Protein AF-A0A3C1HXE4-F1 (afdb_monomer_lite)

pLDDT: mean 75.14, std 14.74, range [27.58, 95.88]

Foldseek 3Di:
DQLVLLLVCLVCVVVVVCCVVVDLDSAPVVVVVVCVVVVNCLCPQQADPVGDGPDPLLVLLVLLSVLLSSLLSLLSLVCCVVDVCSSVSSVVSVVCQQFFLVQLVPADDPVLLVVLLVQLLVLLVPFDDQDVLLLLQLVLSVVPNPVPDALVSSCVSVVHDSVVSCVVAVGPLRVLLVSVLVVLLSLLVSLLSSLPPQQALLSSLLSLLSNLLSNCLVVVSNLSVVLVVVVPCNPPPPSVVSVVCSCPPPSNCSSVCSSVVRCVRPDDPPPDDPVVVVSVSSSSNSLSNVSSSNCSVNCVVVVPDPVVSSVSSSSSSSCNSTHSQVSDPVSCSPVPDPDPDD

Sequence (342 aa):
VLPFIIETLCRHTEYINYLRSTSPDFSLDTFVLEGKKRGVRMFDSVFAPDGSVQNKCFYYTAVFVCVELLEFVYIWNFYREESNDVAYYSKRSAEFIHSGLGRAGFLLSDGRMQSLEQGCLACVMNARGVDSKLAAVSAVVAKKGYAELTMDSIAAELGMAKSSFYSIYKNKEDMILSLLESEFSEFGRILALALRDAATFDECIFSIVCTTTIYFFKRSEILEACKWIEFQRVDGNDGDNRLREIFNSPEHVSFKQILFAKKDSFEFPEHLSESHKELARDLILSTAFGEPLMFLAHGIRHGFPMEFYSEIVRAIYKMLMSGVVSYTKDGNIFSYGKKEEF

Secondary structure (DSSP, 8-state):
-HHHHHHHHHH-THHHHHHHHH-SS--HHHHHHHHHHTT--GGGGTB-TTS-BS-HHHHHHHHHHHHHHHHHHHHHHHHTTT---HHHHHHHHHHHHHHTTS-GGGPPPHHHHHHHHHHHHHHHHTPPPPPHHHHHHHHHHHHH-STT--HHHHHHHTT--HHHHHTT-SSHHHHHHHHHHHHHHHHHHHHHHHTSS--SHHHHHHHHHHHHHHHHHHTGGGHHHHHHHHTTTTS-STHHHHHHHHHTSTTTHHHHHHHHHTGGG-PPPTTS-HHHHHHHHHHHHHHHHHHHHHHHHHHHHTT--THHHHHHHHHHHHHHHHHHHHHSTT--TT---S----

Radius of gyration: 20.19 Å; chains: 1; bounding box: 47×43×66 Å

Structure (mmCIF, N/CA/C/O backbone):
data_AF-A0A3C1HXE4-F1
#
_entry.id   AF-A0A3C1HXE4-F1
#
loop_
_atom_site.group_PDB
_atom_site.id
_atom_site.type_symbol
_atom_site.label_atom_id
_atom_site.label_alt_id
_atom_site.label_comp_id
_atom_site.label_asym_id
_atom_site.label_entity_id
_atom_site.label_seq_id
_atom_site.pdbx_PDB_ins_code
_atom_site.Cartn_x
_atom_site.Cartn_y
_atom_site.Cartn_z
_atom_site.occupancy
_atom_site.B_iso_or_equiv
_atom_site.auth_seq_id
_atom_site.auth_comp_id
_atom_site.auth_asym_id
_atom_site.auth_atom_id
_atom_site.pdbx_PDB_model_num
ATOM 1 N N . VAL A 1 1 ? -3.264 7.243 -24.950 1.00 74.25 1 VAL A N 1
ATOM 2 C CA . VAL A 1 1 ? -4.481 6.970 -24.149 1.00 74.25 1 VAL A CA 1
ATOM 3 C C . VAL A 1 1 ? -4.226 7.228 -22.667 1.00 74.25 1 VAL A C 1
ATOM 5 O O . VAL A 1 1 ? -4.825 8.161 -22.159 1.00 74.25 1 VAL A O 1
ATOM 8 N N . LEU A 1 2 ? -3.294 6.524 -22.005 1.00 77.75 2 LEU A N 1
ATOM 9 C CA . LEU A 1 2 ? -2.991 6.726 -20.572 1.00 77.75 2 LEU A CA 1
ATOM 10 C C . LEU A 1 2 ? -2.730 8.189 -20.145 1.00 77.75 2 LEU A C 1
ATOM 12 O O . LEU A 1 2 ? -3.408 8.627 -19.221 1.00 77.75 2 LEU A O 1
ATOM 16 N N . PRO A 1 3 ? -1.870 8.987 -20.823 1.00 81.31 3 PRO A N 1
ATOM 17 C CA . PRO A 1 3 ? -1.661 10.386 -20.429 1.00 81.31 3 PRO A CA 1
ATOM 18 C C . PRO A 1 3 ? -2.949 11.217 -20.436 1.00 81.31 3 PRO A C 1
ATOM 20 O O . PRO A 1 3 ? -3.171 12.021 -19.547 1.00 81.31 3 PRO A O 1
ATOM 23 N N . PHE A 1 4 ? -3.829 10.986 -21.413 1.00 83.00 4 PHE A N 1
ATOM 24 C CA . PHE A 1 4 ? -5.104 11.696 -21.514 1.00 83.00 4 PHE A CA 1
ATOM 25 C C . PHE A 1 4 ? -6.074 11.305 -20.389 1.00 83.00 4 PHE A C 1
ATOM 27 O O . PHE A 1 4 ? -6.775 12.162 -19.857 1.00 83.00 4 PHE A O 1
ATOM 34 N N . ILE A 1 5 ? -6.104 10.021 -20.010 1.00 82.38 5 ILE A N 1
ATOM 35 C CA . ILE A 1 5 ? -6.913 9.539 -18.880 1.00 82.38 5 ILE A CA 1
ATOM 36 C C . ILE A 1 5 ? -6.437 10.196 -17.583 1.00 82.38 5 ILE A C 1
ATOM 38 O O . ILE A 1 5 ? -7.256 10.759 -16.863 1.00 82.38 5 ILE A O 1
ATOM 42 N N . ILE A 1 6 ? -5.128 10.166 -17.318 1.00 83.25 6 ILE A N 1
ATOM 43 C CA . ILE A 1 6 ? -4.537 10.764 -16.112 1.00 83.25 6 ILE A CA 1
ATOM 44 C C . ILE A 1 6 ? -4.823 12.263 -16.079 1.00 83.25 6 ILE A C 1
ATOM 46 O O . ILE A 1 6 ? -5.342 12.757 -15.086 1.00 83.25 6 ILE A O 1
ATOM 50 N N . GLU A 1 7 ? -4.597 12.969 -17.190 1.00 87.06 7 GLU A N 1
ATOM 51 C CA . GLU A 1 7 ? -4.864 14.404 -17.272 1.00 87.06 7 GLU A CA 1
ATOM 52 C C . GLU A 1 7 ? -6.335 14.720 -16.981 1.00 87.06 7 GLU A C 1
ATOM 54 O O . GLU A 1 7 ? -6.635 15.644 -16.225 1.00 87.06 7 GLU A O 1
ATOM 59 N N . THR A 1 8 ? -7.257 13.929 -17.533 1.00 84.06 8 THR A N 1
ATOM 60 C CA . THR A 1 8 ? -8.695 14.083 -17.286 1.00 84.06 8 THR A CA 1
ATOM 61 C C . THR A 1 8 ? -9.023 13.885 -15.807 1.00 84.06 8 THR A C 1
ATOM 63 O O . THR A 1 8 ? -9.724 14.713 -15.233 1.00 84.06 8 THR A O 1
ATOM 66 N N . LEU A 1 9 ? -8.498 12.834 -15.169 1.00 82.75 9 LEU A N 1
ATOM 67 C CA . LEU A 1 9 ? -8.738 12.566 -13.748 1.00 82.75 9 LEU A CA 1
ATOM 68 C C . LEU A 1 9 ? -8.126 13.648 -12.842 1.00 82.75 9 LEU A C 1
ATOM 70 O O . LEU A 1 9 ? -8.766 14.081 -11.888 1.00 82.75 9 LEU A O 1
ATOM 74 N N . CYS A 1 10 ? -6.926 14.136 -13.169 1.00 82.75 10 CYS A N 1
ATOM 75 C CA . CYS A 1 10 ? -6.259 15.229 -12.460 1.00 82.75 10 CYS A CA 1
ATOM 76 C C . CYS A 1 10 ? -7.007 16.567 -12.585 1.00 82.75 10 CYS A C 1
ATOM 78 O O . CYS A 1 10 ? -6.955 17.389 -11.670 1.00 82.75 10 CYS A O 1
ATOM 80 N N . ARG A 1 11 ? -7.697 16.802 -13.709 1.00 84.25 11 ARG A N 1
ATOM 81 C CA . ARG A 1 11 ? -8.538 17.993 -13.927 1.00 84.25 11 ARG A CA 1
ATOM 82 C C . ARG A 1 11 ? -9.934 17.867 -13.310 1.00 84.25 11 ARG A C 1
ATOM 84 O O . ARG A 1 11 ? -10.513 18.892 -12.969 1.00 84.25 11 ARG A O 1
ATOM 91 N N . HIS A 1 12 ? -10.445 16.644 -13.168 1.00 82.19 12 HIS A N 1
ATOM 92 C CA . HIS A 1 12 ? -11.803 16.343 -12.708 1.00 82.19 12 HIS A CA 1
ATOM 93 C C . HIS A 1 12 ? -11.802 15.449 -11.465 1.00 82.19 12 HIS A C 1
ATOM 95 O O . HIS A 1 12 ? -12.258 14.299 -11.468 1.00 82.19 12 HIS A O 1
ATOM 101 N N . THR A 1 13 ? -11.260 15.980 -10.376 1.00 74.38 13 THR A N 1
ATOM 102 C CA . THR A 1 13 ? -11.042 15.229 -9.134 1.00 74.38 13 THR A CA 1
ATOM 103 C C . THR A 1 13 ? -12.353 14.917 -8.411 1.00 74.38 13 THR A C 1
ATOM 105 O O . THR A 1 13 ? -12.412 13.995 -7.593 1.00 74.38 13 THR A O 1
ATOM 108 N N . GLU A 1 14 ? -13.444 15.588 -8.791 1.00 73.00 14 GLU A N 1
ATOM 109 C CA . GLU A 1 14 ? -14.812 15.259 -8.406 1.00 73.00 14 GLU A CA 1
ATOM 110 C C . GLU A 1 14 ? -15.200 13.816 -8.741 1.00 73.00 14 GLU A C 1
ATOM 112 O O . GLU A 1 14 ? -15.966 13.225 -7.987 1.00 73.00 14 GLU A O 1
ATOM 117 N N . TYR A 1 15 ? -14.653 13.204 -9.798 1.00 71.94 15 TYR A N 1
ATOM 118 C CA . TYR A 1 15 ? -14.955 11.805 -10.114 1.00 71.94 15 TYR A CA 1
ATOM 119 C C . TYR A 1 15 ? -14.391 10.849 -9.066 1.00 71.94 15 TYR A C 1
ATOM 121 O O . TYR A 1 15 ? -15.072 9.910 -8.653 1.00 71.94 15 TYR A O 1
ATOM 129 N N . ILE A 1 16 ? -13.176 11.113 -8.585 1.00 68.94 16 ILE A N 1
ATOM 130 C CA . ILE A 1 16 ? -12.567 10.317 -7.517 1.00 68.94 16 ILE A CA 1
ATOM 131 C C . ILE A 1 16 ? -13.279 10.582 -6.193 1.00 68.94 16 ILE A C 1
ATOM 133 O O . ILE A 1 16 ? -13.591 9.643 -5.467 1.00 68.94 16 ILE A O 1
ATOM 137 N N . ASN A 1 17 ? -13.626 11.835 -5.900 1.00 68.75 17 ASN A N 1
ATOM 138 C CA . ASN A 1 17 ? -14.384 12.179 -4.694 1.00 68.75 17 ASN A CA 1
ATOM 139 C C . ASN A 1 17 ? -15.803 11.592 -4.701 1.00 68.75 17 ASN A C 1
ATOM 141 O O . ASN A 1 17 ? -16.316 11.171 -3.664 1.00 68.75 17 ASN A O 1
ATOM 145 N N . TYR A 1 18 ? -16.433 11.492 -5.870 1.00 67.12 18 TYR A N 1
ATOM 146 C CA . TYR A 1 18 ? -17.707 10.806 -6.036 1.00 67.12 18 TYR A CA 1
ATOM 147 C C . TYR A 1 18 ? -17.562 9.305 -5.765 1.00 67.12 18 TYR A C 1
ATOM 149 O O . TYR A 1 18 ? -18.333 8.750 -4.986 1.00 67.12 18 TYR A O 1
ATOM 157 N N . LEU A 1 19 ? -16.542 8.651 -6.329 1.00 62.00 19 LEU A N 1
ATOM 158 C CA . LEU A 1 19 ? -16.268 7.233 -6.063 1.00 62.00 19 LEU A CA 1
ATOM 159 C C . LEU A 1 19 ? -15.970 6.973 -4.574 1.00 62.00 19 LEU A C 1
ATOM 161 O O . LEU A 1 19 ? -16.469 5.993 -4.024 1.00 62.00 19 LEU A O 1
ATOM 165 N N . ARG A 1 20 ? -15.246 7.883 -3.904 1.00 59.41 20 ARG A N 1
ATOM 166 C CA . ARG A 1 20 ? -14.987 7.854 -2.450 1.00 59.41 20 ARG A CA 1
ATOM 167 C C . ARG A 1 20 ? -16.255 8.023 -1.608 1.00 59.41 20 ARG A C 1
ATOM 169 O O . ARG A 1 20 ? -16.400 7.363 -0.587 1.00 59.41 20 ARG A O 1
ATOM 176 N N . SER A 1 21 ? -17.153 8.927 -1.999 1.00 59.44 21 SER A N 1
ATOM 177 C CA . SER A 1 21 ? -18.347 9.262 -1.202 1.00 59.44 21 SER A CA 1
ATOM 178 C C . SER A 1 21 ? -19.514 8.301 -1.413 1.00 59.44 21 SER A C 1
ATOM 180 O O . SER A 1 21 ? -20.355 8.162 -0.529 1.00 59.44 21 SER A O 1
ATOM 182 N N . THR A 1 22 ? -19.580 7.639 -2.569 1.00 50.25 22 THR A N 1
ATOM 183 C CA . THR A 1 22 ? -20.710 6.769 -2.926 1.00 50.25 22 THR A CA 1
ATOM 184 C C . THR A 1 22 ? -20.491 5.296 -2.638 1.00 50.25 22 THR A C 1
ATOM 186 O O . THR A 1 22 ? -21.474 4.554 -2.609 1.00 50.25 22 THR A O 1
ATOM 189 N N . SER A 1 23 ? -19.252 4.865 -2.383 1.00 52.28 23 SER A N 1
ATOM 190 C CA . SER A 1 23 ? -18.981 3.489 -1.985 1.00 52.28 23 SER A CA 1
ATOM 191 C C . SER A 1 23 ? -18.304 3.430 -0.614 1.00 52.28 23 SER A C 1
ATOM 193 O O . SER A 1 23 ? -17.164 3.880 -0.495 1.00 52.28 23 SER A O 1
ATOM 195 N N . PRO A 1 24 ? -18.929 2.808 0.409 1.00 49.38 24 PRO A N 1
ATOM 196 C CA . PRO A 1 24 ? -18.224 2.446 1.643 1.00 49.38 24 PRO A CA 1
ATOM 197 C C . PRO A 1 24 ? -17.075 1.457 1.380 1.00 49.38 24 PRO A C 1
ATOM 199 O O . PRO A 1 24 ? -16.250 1.228 2.255 1.00 49.38 24 PRO A O 1
ATOM 202 N N . ASP A 1 25 ? -17.025 0.895 0.170 1.00 55.41 25 ASP A N 1
ATOM 203 C CA . ASP A 1 25 ? -16.066 -0.092 -0.283 1.00 55.41 25 ASP A CA 1
ATOM 204 C C . ASP A 1 25 ? -15.590 0.287 -1.696 1.00 55.41 25 ASP A C 1
ATOM 206 O O . ASP A 1 25 ? -16.174 -0.112 -2.717 1.00 55.41 25 ASP A O 1
ATOM 210 N N . PHE A 1 26 ? -14.575 1.151 -1.778 1.00 59.72 26 PHE A N 1
ATOM 211 C CA . PHE A 1 26 ? -13.857 1.357 -3.032 1.00 59.72 26 PHE A CA 1
ATOM 212 C C . PHE A 1 26 ? -13.036 0.093 -3.311 1.00 59.72 26 PHE A C 1
ATOM 214 O O . PHE A 1 26 ? -11.896 -0.060 -2.878 1.00 59.72 26 PHE A O 1
ATOM 221 N N . SER A 1 27 ? -13.669 -0.852 -3.999 1.00 63.22 27 SER A N 1
ATOM 222 C CA . SER A 1 27 ? -13.048 -2.076 -4.480 1.00 63.22 27 SER A CA 1
ATOM 223 C C . SER A 1 27 ? -12.984 -2.063 -6.000 1.00 63.22 27 SER A C 1
ATOM 225 O O . SER A 1 27 ? -13.835 -1.477 -6.682 1.00 63.22 27 SER A O 1
ATOM 227 N N . LEU A 1 28 ? -11.990 -2.765 -6.542 1.00 65.25 28 LEU A N 1
ATOM 228 C CA . LEU A 1 28 ? -11.895 -3.009 -7.976 1.00 65.25 28 LEU A CA 1
ATOM 229 C C . LEU A 1 28 ? -13.191 -3.629 -8.531 1.00 65.25 28 LEU A C 1
ATOM 231 O O . LEU A 1 28 ? -13.572 -3.311 -9.649 1.00 65.25 28 LEU A O 1
ATOM 235 N N . ASP A 1 29 ? -13.916 -4.430 -7.742 1.00 65.94 29 ASP A N 1
ATOM 236 C CA . ASP A 1 29 ? -15.204 -5.012 -8.141 1.00 65.94 29 ASP A CA 1
ATOM 237 C C . ASP A 1 29 ? -16.261 -3.947 -8.410 1.00 65.94 29 ASP A C 1
ATOM 239 O O . ASP A 1 29 ? -16.914 -3.967 -9.452 1.00 65.94 29 ASP A O 1
ATOM 243 N N . THR A 1 30 ? -16.415 -2.989 -7.493 1.00 67.44 30 THR A N 1
ATOM 244 C CA . THR A 1 30 ? -17.363 -1.883 -7.657 1.00 67.44 30 THR A CA 1
ATOM 245 C C . THR A 1 30 ? -16.999 -1.038 -8.876 1.00 67.44 30 THR A C 1
ATOM 247 O O . THR A 1 30 ? -17.880 -0.691 -9.665 1.00 67.44 30 THR A O 1
ATOM 250 N N . PHE A 1 31 ? -15.706 -0.776 -9.088 1.00 68.94 31 PHE A N 1
ATOM 251 C CA . PHE A 1 31 ? -15.218 -0.061 -10.268 1.00 68.94 31 PHE A CA 1
ATOM 252 C C . PHE A 1 31 ? -15.507 -0.821 -11.573 1.00 68.94 31 PHE A C 1
ATOM 254 O O . PHE A 1 31 ? -16.034 -0.247 -12.527 1.00 68.94 31 PHE A O 1
ATOM 261 N N . VAL A 1 32 ? -15.231 -2.126 -11.605 1.00 67.50 32 VAL A N 1
ATOM 262 C CA . VAL A 1 32 ? -15.488 -3.003 -12.756 1.00 67.50 32 VAL A CA 1
ATOM 263 C C . VAL A 1 32 ? -16.981 -3.081 -13.061 1.00 67.50 32 VAL A C 1
ATOM 265 O O . VAL A 1 32 ? -17.378 -2.919 -14.215 1.00 67.50 32 VAL A O 1
ATOM 268 N N . LEU A 1 33 ? -17.824 -3.298 -12.048 1.00 69.50 33 LEU A N 1
ATOM 269 C CA . LEU A 1 33 ? -19.278 -3.364 -12.199 1.00 69.50 33 LEU A CA 1
ATOM 270 C C . LEU A 1 33 ? -19.850 -2.044 -12.721 1.00 69.50 33 LEU A C 1
ATOM 272 O O . LEU A 1 33 ? -20.689 -2.055 -13.623 1.00 69.50 33 LEU A O 1
ATOM 276 N N . GLU A 1 34 ? -19.387 -0.911 -12.194 1.00 67.62 34 GLU A N 1
ATOM 277 C CA . GLU A 1 34 ? -19.803 0.409 -12.666 1.00 67.62 34 GLU A CA 1
ATOM 278 C C . GLU A 1 34 ? -19.331 0.669 -14.105 1.00 67.62 34 GLU A C 1
ATOM 280 O O . GLU A 1 34 ? -20.101 1.160 -14.932 1.00 67.62 34 GLU A O 1
ATOM 285 N N . GLY A 1 35 ? -18.114 0.241 -14.451 1.00 67.69 35 GLY A N 1
ATOM 286 C CA . GLY A 1 35 ? -17.618 0.232 -15.825 1.00 67.69 35 GLY A CA 1
ATOM 287 C C . GLY A 1 35 ? -18.512 -0.587 -16.761 1.00 67.69 35 GLY A C 1
ATOM 288 O O . GLY A 1 35 ? -18.918 -0.086 -17.811 1.00 67.69 35 GLY A O 1
ATOM 289 N N . LYS A 1 36 ? -18.895 -1.811 -16.371 1.00 67.88 36 LYS A N 1
ATOM 290 C CA . LYS A 1 36 ? -19.787 -2.676 -17.166 1.00 67.88 36 LYS A CA 1
ATOM 291 C C . LYS A 1 36 ? -21.161 -2.043 -17.386 1.00 67.88 36 LYS A C 1
ATOM 293 O O . LYS A 1 36 ? -21.648 -2.050 -18.516 1.00 67.88 36 LYS A O 1
ATOM 298 N N . LYS A 1 37 ? -21.764 -1.434 -16.355 1.00 69.38 37 LYS A N 1
ATOM 299 C CA . LYS A 1 37 ? -23.033 -0.682 -16.488 1.00 69.38 37 LYS A CA 1
ATOM 300 C C . LYS A 1 37 ? -22.932 0.456 -17.506 1.00 69.38 37 LYS A C 1
ATOM 302 O O . LYS A 1 37 ? -23.915 0.773 -18.168 1.00 69.38 37 LYS A O 1
ATOM 307 N N . ARG A 1 38 ? -21.743 1.046 -17.644 1.00 72.12 38 ARG A N 1
ATOM 308 C CA . ARG A 1 38 ? -21.429 2.124 -18.593 1.00 72.12 38 ARG A CA 1
ATOM 309 C C . ARG A 1 38 ? -20.905 1.619 -19.944 1.00 72.12 38 ARG A C 1
ATOM 311 O O . ARG A 1 38 ? -20.473 2.423 -20.762 1.00 72.12 38 ARG A O 1
ATOM 318 N N . GLY A 1 39 ? -20.948 0.308 -20.196 1.00 72.44 39 GLY A N 1
ATOM 319 C CA . GLY A 1 39 ? -20.566 -0.300 -21.473 1.00 72.44 39 GLY A CA 1
ATOM 320 C C . GLY A 1 39 ? -19.077 -0.634 -21.630 1.00 72.44 39 GLY A C 1
ATOM 321 O O . GLY A 1 39 ? -18.662 -1.026 -22.719 1.00 72.44 39 GLY A O 1
ATOM 322 N N . VAL A 1 40 ? -18.264 -0.525 -20.573 1.00 68.38 40 VAL A N 1
ATOM 323 C CA . VAL A 1 40 ? -16.839 -0.895 -20.607 1.00 68.38 40 VAL A CA 1
ATOM 324 C C . VAL A 1 40 ? -16.695 -2.420 -20.586 1.00 68.38 40 VAL A C 1
ATOM 326 O O . VAL A 1 40 ? -16.897 -3.058 -19.556 1.00 68.38 40 VAL A O 1
ATOM 329 N N . ARG A 1 41 ? -16.308 -3.010 -21.725 1.00 69.75 41 ARG A N 1
ATOM 330 C CA . ARG A 1 41 ? -16.134 -4.472 -21.890 1.00 69.75 41 ARG A CA 1
ATOM 331 C C . ARG A 1 41 ? -14.720 -4.993 -21.616 1.00 69.75 41 ARG A C 1
ATOM 333 O O . ARG A 1 41 ? -14.495 -6.196 -21.628 1.00 69.75 41 ARG A O 1
ATOM 340 N N . MET A 1 42 ? -13.764 -4.104 -21.338 1.00 67.19 42 MET A N 1
ATOM 341 C CA . MET A 1 42 ? -12.354 -4.453 -21.087 1.00 67.19 42 MET A CA 1
ATOM 342 C C . MET A 1 42 ? -12.171 -5.499 -19.969 1.00 67.19 42 MET A C 1
ATOM 344 O O . MET A 1 42 ? -11.201 -6.248 -19.978 1.00 67.19 42 MET A O 1
ATOM 348 N N . PHE A 1 43 ? -13.103 -5.568 -19.015 1.00 65.06 43 PHE A N 1
ATOM 349 C CA . PHE A 1 43 ? -13.011 -6.456 -17.854 1.00 65.06 43 PHE A CA 1
ATOM 350 C C . PHE A 1 43 ? -13.588 -7.861 -18.079 1.00 65.06 43 PHE A C 1
ATOM 352 O O . PHE A 1 43 ? -13.423 -8.726 -17.219 1.00 65.06 43 PHE A O 1
ATOM 359 N N . ASP A 1 44 ? -14.241 -8.114 -19.217 1.00 69.44 44 ASP A N 1
ATOM 360 C CA . ASP A 1 44 ? -14.835 -9.425 -19.526 1.00 69.44 44 ASP A CA 1
ATOM 361 C C . ASP A 1 44 ? -13.775 -10.515 -19.759 1.00 69.44 44 ASP A C 1
ATOM 363 O O . ASP A 1 44 ? -14.077 -11.697 -19.647 1.00 69.44 44 ASP A O 1
ATOM 367 N N . SER A 1 45 ? -12.524 -10.128 -20.028 1.00 69.81 45 SER A N 1
ATOM 368 C CA . SER A 1 45 ? -11.367 -11.030 -20.105 1.00 69.81 45 SER A CA 1
ATOM 369 C C . SER A 1 45 ? -10.605 -11.186 -18.781 1.00 69.81 45 SER A C 1
ATOM 371 O O . SER A 1 45 ? -9.652 -11.962 -18.716 1.00 69.81 45 SER A O 1
ATOM 373 N N . VAL A 1 46 ? -10.973 -10.426 -17.739 1.00 69.38 46 VAL A N 1
ATOM 374 C CA . VAL A 1 46 ? -10.365 -10.517 -16.396 1.00 69.38 46 VAL A CA 1
ATOM 375 C C . VAL A 1 46 ? -11.137 -11.510 -15.534 1.00 69.38 46 VAL A C 1
ATOM 377 O O . VAL A 1 46 ? -10.532 -12.379 -14.907 1.00 69.38 46 VAL A O 1
ATOM 380 N N . PHE A 1 47 ? -12.466 -11.377 -15.517 1.00 72.06 47 PHE A N 1
ATOM 381 C CA . PHE A 1 47 ? -13.354 -12.103 -14.615 1.00 72.06 47 PHE A CA 1
ATOM 382 C C . PHE A 1 47 ? -14.328 -12.990 -15.385 1.00 72.06 47 PHE A C 1
ATOM 384 O O . PHE A 1 47 ? -14.948 -12.561 -16.359 1.00 72.06 47 PHE A O 1
ATOM 391 N N . ALA A 1 48 ? -14.508 -14.213 -14.903 1.00 70.50 48 ALA A N 1
ATOM 392 C CA . ALA A 1 48 ? -15.548 -15.115 -15.356 1.00 70.50 48 ALA A CA 1
ATOM 393 C C . ALA A 1 48 ? -16.937 -14.632 -14.904 1.00 70.50 48 ALA A C 1
ATOM 395 O O . ALA A 1 48 ? -17.044 -13.797 -14.002 1.00 70.50 48 ALA A O 1
ATOM 396 N N . PRO A 1 49 ? -18.025 -15.153 -15.504 1.00 67.44 49 PRO A N 1
ATOM 397 C CA . PRO A 1 49 ? -19.388 -14.800 -15.102 1.00 67.44 49 PRO A CA 1
ATOM 398 C C . PRO A 1 49 ? -19.704 -15.075 -13.624 1.00 67.44 49 PRO A C 1
ATOM 400 O O . PRO A 1 49 ? -20.600 -14.443 -13.074 1.00 67.44 49 PRO A O 1
ATOM 403 N N . ASP A 1 50 ? -18.979 -15.998 -12.990 1.00 69.62 50 ASP A N 1
ATOM 404 C CA . ASP A 1 50 ? -19.086 -16.318 -11.562 1.00 69.62 50 ASP A CA 1
ATOM 405 C C . ASP A 1 50 ? -18.229 -15.407 -10.658 1.00 69.62 50 ASP A C 1
ATOM 407 O O . ASP A 1 50 ? -18.239 -15.571 -9.442 1.00 69.62 50 ASP A O 1
ATOM 411 N N . GLY A 1 51 ? -17.504 -14.443 -11.240 1.00 64.75 51 GLY A N 1
ATOM 412 C CA . GLY A 1 51 ? -16.618 -13.516 -10.536 1.00 64.75 51 GLY A CA 1
ATOM 413 C C . GLY A 1 51 ? -15.183 -14.015 -10.351 1.00 64.75 51 GLY A C 1
ATOM 414 O O . GLY A 1 51 ? -14.348 -13.251 -9.877 1.00 64.75 51 GLY A O 1
ATOM 415 N N . SER A 1 52 ? -14.854 -15.248 -10.750 1.00 70.50 52 SER A N 1
ATOM 416 C CA . SER A 1 52 ? -13.493 -15.781 -10.607 1.00 70.50 52 SER A CA 1
ATOM 417 C C . SER A 1 52 ? -12.505 -15.164 -11.607 1.00 70.50 52 SER A C 1
ATOM 419 O O . SER A 1 52 ? -12.861 -14.816 -12.734 1.00 70.50 52 SER A O 1
ATOM 421 N N . VAL A 1 53 ? -11.234 -15.026 -11.216 1.00 75.88 53 VAL A N 1
ATOM 422 C CA . VAL A 1 53 ? -10.180 -14.487 -12.094 1.00 75.88 53 VAL A CA 1
ATOM 423 C C . VAL A 1 53 ? -9.806 -15.510 -13.170 1.00 75.88 53 VAL A C 1
ATOM 425 O O . VAL A 1 53 ? -9.282 -16.579 -12.865 1.00 75.88 53 VAL A O 1
ATOM 428 N N . GLN A 1 54 ? -10.013 -15.160 -14.442 1.00 75.12 54 GLN A N 1
ATOM 429 C CA . GLN A 1 54 ? -9.681 -16.018 -15.589 1.00 75.12 54 GLN A CA 1
ATOM 430 C C . GLN A 1 54 ? -8.213 -15.914 -16.004 1.00 75.12 54 GLN A C 1
ATOM 432 O O . GLN A 1 54 ? -7.582 -16.912 -16.352 1.00 75.12 54 GLN A O 1
ATOM 437 N N . ASN A 1 55 ? -7.661 -14.700 -15.987 1.00 78.62 55 ASN A N 1
ATOM 438 C CA . ASN A 1 55 ? -6.291 -14.431 -16.404 1.00 78.62 55 ASN A CA 1
ATOM 439 C C . ASN A 1 55 ? -5.569 -13.640 -15.315 1.00 78.62 55 ASN A C 1
ATOM 441 O O . ASN A 1 55 ? -5.705 -12.421 -15.229 1.00 78.62 55 ASN A O 1
ATOM 445 N N . LYS A 1 56 ? -4.776 -14.345 -14.500 1.00 77.44 56 LYS A N 1
ATOM 446 C CA . LYS A 1 56 ? -4.024 -13.752 -13.387 1.00 77.44 56 LYS A CA 1
ATOM 447 C C . LYS A 1 56 ? -3.086 -12.630 -13.834 1.00 77.44 56 LYS A C 1
ATOM 449 O O . LYS A 1 56 ? -3.067 -11.586 -13.201 1.00 77.44 56 LYS A O 1
ATOM 454 N N . CYS A 1 57 ? -2.340 -12.808 -14.929 1.00 77.00 57 CYS A N 1
ATOM 455 C CA . CYS A 1 57 ? -1.425 -11.773 -15.421 1.00 77.00 57 CYS A CA 1
ATOM 456 C C . CYS A 1 57 ? -2.178 -10.497 -15.802 1.00 77.00 57 CYS A C 1
ATOM 458 O O . CYS A 1 57 ? -1.780 -9.408 -15.403 1.00 77.00 57 CYS A O 1
ATOM 460 N N . PHE A 1 58 ? -3.283 -10.640 -16.535 1.00 77.75 58 PHE A N 1
ATOM 461 C CA . PHE A 1 58 ? -4.109 -9.503 -16.925 1.00 77.75 58 PHE A CA 1
ATOM 462 C C . PHE A 1 58 ? -4.776 -8.843 -15.713 1.00 77.75 58 PHE A C 1
ATOM 464 O O . PHE A 1 58 ? -4.795 -7.620 -15.620 1.00 77.75 58 PHE A O 1
ATOM 471 N N . TYR A 1 59 ? -5.247 -9.644 -14.758 1.00 78.12 59 TYR A N 1
ATOM 472 C CA . TYR A 1 59 ? -5.789 -9.175 -13.487 1.00 78.12 59 TYR A CA 1
ATOM 473 C C . TYR A 1 59 ? -4.762 -8.354 -12.694 1.00 78.12 59 TYR A C 1
ATOM 475 O O . TYR A 1 59 ? -5.049 -7.211 -12.348 1.00 78.12 59 TYR A O 1
ATOM 483 N N . TYR A 1 60 ? -3.548 -8.875 -12.478 1.00 80.38 60 TYR A N 1
ATOM 484 C CA . TYR A 1 60 ? -2.491 -8.157 -11.761 1.00 80.38 60 TYR A CA 1
ATOM 485 C C . TYR A 1 60 ? -2.152 -6.827 -12.430 1.00 80.38 60 TYR A C 1
ATOM 487 O O . TYR A 1 60 ? -2.027 -5.812 -11.754 1.00 80.38 60 TYR A O 1
ATOM 495 N N . THR A 1 61 ? -2.052 -6.809 -13.760 1.00 81.81 61 THR A N 1
ATOM 496 C CA . THR A 1 61 ? -1.783 -5.568 -14.486 1.00 81.81 61 THR A CA 1
ATOM 497 C C . THR A 1 61 ? -2.945 -4.582 -14.414 1.00 81.81 61 THR A C 1
ATOM 499 O O . THR A 1 61 ? -2.711 -3.386 -14.272 1.00 81.81 61 THR A O 1
ATOM 502 N N . ALA A 1 62 ? -4.189 -5.054 -14.503 1.00 78.00 62 ALA A N 1
ATOM 503 C CA . ALA A 1 62 ? -5.360 -4.194 -14.399 1.00 78.00 62 ALA A CA 1
ATOM 504 C C . ALA A 1 62 ? -5.454 -3.546 -13.013 1.00 78.00 62 ALA A C 1
ATOM 506 O O . ALA A 1 62 ? -5.682 -2.342 -12.936 1.00 78.00 62 ALA A O 1
ATOM 507 N N . VAL A 1 63 ? -5.238 -4.322 -11.944 1.00 77.38 63 VAL A N 1
ATOM 508 C CA . VAL A 1 63 ? -5.222 -3.806 -10.568 1.00 77.38 63 VAL A CA 1
ATOM 509 C C . VAL A 1 63 ? -4.118 -2.765 -10.416 1.00 77.38 63 VAL A C 1
ATOM 511 O O . VAL A 1 63 ? -4.434 -1.643 -10.040 1.00 77.38 63 VAL A O 1
ATOM 514 N N . PHE A 1 64 ? -2.885 -3.107 -10.812 1.00 82.44 64 PHE A N 1
ATOM 515 C CA . PHE A 1 64 ? -1.733 -2.207 -10.735 1.00 82.44 64 PHE A CA 1
ATOM 516 C C . PHE A 1 64 ? -2.026 -0.875 -11.430 1.00 82.44 64 PHE A C 1
ATOM 518 O O . PHE A 1 64 ? -1.960 0.192 -10.842 1.00 82.44 64 PHE A O 1
ATOM 525 N N . VAL A 1 65 ? -2.490 -0.913 -12.681 1.00 82.44 65 VAL A N 1
ATOM 526 C CA . VAL A 1 65 ? -2.820 0.319 -13.412 1.00 82.44 65 VAL A CA 1
ATOM 527 C C . VAL A 1 65 ? -3.926 1.111 -12.714 1.00 82.44 65 VAL A C 1
ATOM 529 O O . VAL A 1 65 ? -3.854 2.334 -12.669 1.00 82.44 65 VAL A O 1
ATOM 532 N N . CYS A 1 66 ? -4.966 0.451 -12.201 1.00 77.25 66 CYS A N 1
ATOM 533 C CA . CYS A 1 66 ? -6.061 1.151 -11.534 1.00 77.25 66 CYS A CA 1
ATOM 534 C C . CYS A 1 66 ? -5.596 1.845 -10.251 1.00 77.25 66 CYS A C 1
ATOM 536 O O . CYS A 1 66 ? -5.992 2.985 -10.020 1.00 77.25 66 CYS A O 1
ATOM 538 N N . VAL A 1 67 ? -4.771 1.180 -9.443 1.00 77.69 67 VAL A N 1
ATOM 539 C CA . VAL A 1 67 ? -4.230 1.738 -8.199 1.00 77.69 67 VAL A CA 1
ATOM 540 C C . VAL A 1 67 ? -3.267 2.885 -8.509 1.00 77.69 67 VAL A C 1
ATOM 542 O O . VAL A 1 67 ? -3.468 3.978 -7.989 1.00 77.69 67 VAL A O 1
ATOM 545 N N . GLU A 1 68 ? -2.343 2.712 -9.458 1.00 80.62 68 GLU A N 1
ATOM 546 C CA . GLU A 1 68 ? -1.452 3.784 -9.927 1.00 80.62 68 GLU A CA 1
ATOM 547 C C . GLU A 1 68 ? -2.217 5.027 -10.397 1.00 80.62 68 GLU A C 1
ATOM 549 O O . GLU A 1 68 ? -1.879 6.153 -10.042 1.00 80.62 68 GLU A O 1
ATOM 554 N N . LEU A 1 69 ? -3.296 4.853 -11.169 1.00 80.38 69 LEU A N 1
ATOM 555 C CA . LEU A 1 69 ? -4.113 5.982 -11.622 1.00 80.38 69 LEU A CA 1
ATOM 556 C C . LEU A 1 69 ? -4.746 6.756 -10.457 1.00 80.38 69 LEU A C 1
ATOM 558 O O . LEU A 1 69 ? -4.875 7.977 -10.549 1.00 80.38 69 LEU A O 1
ATOM 562 N N . LEU A 1 70 ? -5.151 6.073 -9.385 1.00 76.19 70 LEU A N 1
ATOM 563 C CA . LEU A 1 70 ? -5.726 6.714 -8.200 1.00 76.19 70 LEU A CA 1
ATOM 564 C C . LEU A 1 70 ? -4.651 7.454 -7.410 1.00 76.19 70 LEU A C 1
ATOM 566 O O . LEU A 1 70 ? -4.816 8.641 -7.131 1.00 76.19 70 LEU A O 1
ATOM 570 N N . GLU A 1 71 ? -3.537 6.779 -7.134 1.00 76.62 71 GLU A N 1
ATOM 571 C CA . GLU A 1 71 ? -2.386 7.343 -6.430 1.00 76.62 71 GLU A CA 1
ATOM 572 C C . GLU A 1 71 ? -1.836 8.578 -7.137 1.00 76.62 71 GLU A C 1
ATOM 574 O O . GLU A 1 71 ? -1.571 9.603 -6.507 1.00 76.62 71 GLU A O 1
ATOM 579 N N . PHE A 1 72 ? -1.766 8.558 -8.467 1.00 78.88 72 PHE A N 1
ATOM 580 C CA . PHE A 1 72 ? -1.342 9.724 -9.232 1.00 78.88 72 PHE A CA 1
ATOM 581 C C . PHE A 1 72 ? -2.272 10.915 -9.063 1.00 78.88 72 PHE A C 1
ATOM 583 O O . PHE A 1 72 ? -1.836 12.055 -8.911 1.00 78.88 72 PHE A O 1
ATOM 590 N N . VAL A 1 73 ? -3.577 10.684 -9.048 1.00 77.00 73 VAL A N 1
ATOM 591 C CA . VAL A 1 73 ? -4.511 11.791 -8.868 1.00 77.00 73 VAL A CA 1
ATOM 592 C C . VAL A 1 73 ? -4.466 12.307 -7.427 1.00 77.00 73 VAL A C 1
ATOM 594 O O . VAL A 1 73 ? -4.641 13.510 -7.212 1.00 77.00 73 VAL A O 1
ATOM 597 N N . TYR A 1 74 ? -4.168 11.454 -6.443 1.00 74.06 74 TYR A N 1
ATOM 598 C CA . TYR A 1 74 ? -3.928 11.885 -5.063 1.00 74.06 74 TYR A CA 1
ATOM 599 C C . TYR A 1 74 ? -2.681 12.750 -4.943 1.00 74.06 74 TYR A C 1
ATOM 601 O O . TYR A 1 74 ? -2.758 13.876 -4.449 1.00 74.06 74 TYR A O 1
ATOM 609 N N . ILE A 1 75 ? -1.561 12.274 -5.472 1.00 73.50 75 ILE A N 1
ATOM 610 C CA . ILE A 1 75 ? -0.296 13.002 -5.453 1.00 73.50 75 ILE A CA 1
ATOM 611 C C . ILE A 1 75 ? -0.436 14.326 -6.220 1.00 73.50 75 ILE A C 1
ATOM 613 O O . ILE A 1 75 ? -0.007 15.370 -5.733 1.00 73.50 75 ILE A O 1
ATOM 617 N N . TRP A 1 76 ? -1.114 14.336 -7.371 1.00 76.75 76 TRP A N 1
ATOM 618 C CA . TRP A 1 76 ? -1.420 15.573 -8.091 1.00 76.75 76 TRP A CA 1
ATOM 619 C C . TRP A 1 76 ? -2.206 16.568 -7.235 1.00 76.75 76 TRP A C 1
ATOM 621 O O . TRP A 1 76 ? -1.831 17.734 -7.161 1.00 76.75 76 TRP A O 1
ATOM 631 N N . ASN A 1 77 ? -3.275 16.133 -6.562 1.00 71.94 77 ASN A N 1
ATOM 632 C CA . ASN A 1 77 ? -4.064 17.023 -5.706 1.00 71.94 77 ASN A CA 1
ATOM 633 C C . ASN A 1 77 ? -3.254 17.622 -4.559 1.00 71.94 77 ASN A C 1
ATOM 635 O O . ASN A 1 77 ? -3.509 18.765 -4.185 1.00 71.94 77 ASN A O 1
ATOM 639 N N . PHE A 1 78 ? -2.283 16.872 -4.046 1.00 67.19 78 PHE A N 1
ATOM 640 C CA . PHE A 1 78 ? -1.388 17.334 -2.998 1.00 67.19 78 PHE A CA 1
ATOM 641 C C . PHE A 1 78 ? -0.410 18.411 -3.502 1.00 67.19 78 PHE A C 1
ATOM 643 O O . PHE A 1 78 ? -0.218 19.421 -2.834 1.00 67.19 78 PHE A O 1
ATOM 650 N N . TYR A 1 79 ? 0.159 18.242 -4.701 1.00 65.69 79 TYR A N 1
ATOM 651 C CA . TYR A 1 79 ? 1.202 19.132 -5.244 1.00 65.69 79 TYR A CA 1
ATOM 652 C C . TYR A 1 79 ? 0.711 20.186 -6.252 1.00 65.69 79 TYR A C 1
ATOM 654 O O . TYR A 1 79 ? 1.514 20.988 -6.736 1.00 65.69 79 TYR A O 1
ATOM 662 N N . ARG A 1 80 ? -0.583 20.223 -6.601 1.00 67.00 80 ARG A N 1
ATOM 663 C CA . ARG A 1 80 ? -1.110 21.096 -7.676 1.00 67.00 80 ARG A CA 1
ATOM 664 C C . ARG A 1 80 ? -0.875 22.594 -7.458 1.00 67.00 80 ARG A C 1
ATOM 666 O O . ARG A 1 80 ? -0.914 23.348 -8.421 1.00 67.00 80 ARG A O 1
ATOM 673 N N . GLU A 1 81 ? -0.675 23.037 -6.216 1.00 61.25 81 GLU A N 1
ATOM 674 C CA . GLU A 1 81 ? -0.373 24.446 -5.917 1.00 61.25 81 GLU A CA 1
ATOM 675 C C . GLU A 1 81 ? 1.082 24.816 -6.259 1.00 61.25 81 GLU A C 1
ATOM 677 O O . GLU A 1 81 ? 1.378 25.978 -6.532 1.00 61.25 81 GLU A O 1
ATOM 682 N N . GLU A 1 82 ? 1.978 23.827 -6.312 1.00 56.66 82 GLU A N 1
ATOM 683 C CA . GLU A 1 82 ? 3.409 23.996 -6.586 1.00 56.66 82 GLU A CA 1
ATOM 684 C C . GLU A 1 82 ? 3.777 23.684 -8.049 1.00 56.66 82 GLU A C 1
ATOM 686 O O . GLU A 1 82 ? 4.778 24.190 -8.562 1.00 56.66 82 GLU A O 1
ATOM 691 N N . SER A 1 83 ? 2.966 22.881 -8.751 1.00 61.41 83 SER A N 1
ATOM 692 C CA . SER A 1 83 ? 3.178 22.483 -10.149 1.00 61.41 83 SER A CA 1
ATOM 693 C C . SER A 1 83 ? 1.909 22.655 -10.987 1.00 61.41 83 SER A C 1
ATOM 695 O O . SER A 1 83 ? 0.917 21.965 -10.780 1.00 61.41 83 SER A O 1
ATOM 697 N N . ASN A 1 84 ? 1.954 23.545 -11.985 1.00 63.56 84 ASN A N 1
ATOM 698 C CA . ASN A 1 84 ? 0.806 23.851 -12.854 1.00 63.56 84 ASN A CA 1
ATOM 699 C C . ASN A 1 84 ? 0.776 23.055 -14.176 1.00 63.56 84 ASN A C 1
ATOM 701 O O . ASN A 1 84 ? -0.131 23.256 -14.986 1.00 63.56 84 ASN A O 1
ATOM 705 N N . ASP A 1 85 ? 1.739 22.160 -14.431 1.00 82.94 85 ASP A N 1
ATOM 706 C CA . ASP A 1 85 ? 1.821 21.420 -15.700 1.00 82.94 85 ASP A CA 1
ATOM 707 C C . ASP A 1 85 ? 1.269 19.991 -15.579 1.00 82.94 85 ASP A C 1
ATOM 709 O O . ASP A 1 85 ? 1.996 18.994 -15.513 1.00 82.94 85 ASP A O 1
ATOM 713 N N . VAL A 1 86 ? -0.062 19.896 -15.573 1.00 82.88 86 VAL A N 1
ATOM 714 C CA . VAL A 1 86 ? -0.780 18.613 -15.528 1.00 82.88 86 VAL A CA 1
ATOM 715 C C . VAL A 1 86 ? -0.489 17.732 -16.747 1.00 82.88 86 VAL A C 1
ATOM 717 O O . VAL A 1 86 ? -0.514 16.508 -16.633 1.00 82.88 86 VAL A O 1
ATOM 720 N N . ALA A 1 87 ? -0.178 18.317 -17.908 1.00 83.62 87 ALA A N 1
ATOM 721 C CA . ALA A 1 87 ? 0.123 17.554 -19.116 1.00 83.62 87 ALA A CA 1
ATOM 722 C C . ALA A 1 87 ? 1.478 16.844 -18.982 1.00 83.62 87 ALA A C 1
ATOM 724 O O . ALA A 1 87 ? 1.599 15.654 -19.293 1.00 83.62 87 ALA A O 1
ATOM 725 N N . TYR A 1 88 ? 2.485 17.546 -18.456 1.00 80.94 88 TYR A N 1
ATOM 726 C CA . TYR A 1 88 ? 3.773 16.950 -18.119 1.00 80.94 88 TYR A CA 1
ATOM 727 C C . TYR A 1 88 ? 3.636 15.869 -17.041 1.00 80.94 88 TYR A C 1
ATOM 729 O O . TYR A 1 88 ? 4.129 14.756 -17.243 1.00 80.94 88 TYR A O 1
ATOM 737 N N . TYR A 1 89 ? 2.924 16.163 -15.946 1.00 81.25 89 TYR A N 1
ATOM 738 C CA . TYR A 1 89 ? 2.647 15.199 -14.876 1.00 81.25 89 TYR A CA 1
ATOM 739 C C . TYR A 1 89 ? 2.040 13.905 -15.434 1.00 81.25 89 TYR A C 1
ATOM 741 O O . TYR A 1 89 ? 2.596 12.819 -15.279 1.00 81.25 89 TYR A O 1
ATOM 749 N N . SER A 1 90 ? 0.964 14.045 -16.206 1.00 83.56 90 SER A N 1
ATOM 750 C CA . SER A 1 90 ? 0.226 12.923 -16.786 1.00 83.56 90 SER A CA 1
ATOM 751 C C . SER A 1 90 ? 1.070 12.093 -17.750 1.00 83.56 90 SER A C 1
ATOM 753 O O . SER A 1 90 ? 0.943 10.867 -17.807 1.00 83.56 90 SER A O 1
ATOM 755 N N . LYS A 1 91 ? 1.968 12.740 -18.503 1.00 82.50 91 LYS A N 1
ATOM 756 C CA . LYS A 1 91 ? 2.923 12.045 -19.368 1.00 82.50 91 LYS A CA 1
ATOM 757 C C . LYS A 1 91 ? 3.917 11.217 -18.551 1.00 82.50 91 LYS A C 1
ATOM 759 O O . LYS A 1 91 ? 4.128 10.055 -18.887 1.00 82.50 91 LYS A O 1
ATOM 764 N N . ARG A 1 92 ? 4.496 11.776 -17.484 1.00 80.25 92 ARG A N 1
ATOM 765 C CA . ARG A 1 92 ? 5.458 11.067 -16.620 1.00 80.25 92 ARG A CA 1
ATOM 766 C C . ARG A 1 92 ? 4.822 9.901 -15.872 1.00 80.25 92 ARG A C 1
ATOM 768 O O . ARG A 1 92 ? 5.388 8.815 -15.854 1.00 80.25 92 ARG A O 1
ATOM 775 N N . SER A 1 93 ? 3.621 10.096 -15.347 1.00 82.00 93 SER A N 1
ATOM 776 C CA . SER A 1 93 ? 2.816 9.041 -14.733 1.00 82.00 93 SER A CA 1
ATOM 777 C C . SER A 1 93 ? 2.536 7.885 -15.704 1.00 82.00 93 SER A C 1
ATOM 779 O O . SER A 1 93 ? 2.719 6.715 -15.370 1.00 82.00 93 SER A O 1
ATOM 781 N N . ALA A 1 94 ? 2.173 8.188 -16.954 1.00 83.62 94 ALA A N 1
ATOM 782 C CA . ALA A 1 94 ? 1.993 7.156 -17.974 1.00 83.62 94 ALA A CA 1
ATOM 783 C C . ALA A 1 94 ? 3.307 6.444 -18.349 1.00 83.62 94 ALA A C 1
ATOM 785 O O . ALA A 1 94 ? 3.296 5.237 -18.585 1.00 83.62 94 ALA A O 1
ATOM 786 N N . GLU A 1 95 ? 4.429 7.172 -18.411 1.00 82.19 95 GLU A N 1
ATOM 787 C CA . GLU A 1 95 ? 5.763 6.594 -18.629 1.00 82.19 95 GLU A CA 1
ATOM 788 C C . GLU A 1 95 ? 6.141 5.623 -17.500 1.00 82.19 95 GLU A C 1
ATOM 790 O O . GLU A 1 95 ? 6.642 4.537 -17.795 1.00 82.19 95 GLU A O 1
ATOM 795 N N . PHE A 1 96 ? 5.842 5.967 -16.241 1.00 83.44 96 PHE A N 1
ATOM 796 C CA . PHE A 1 96 ? 6.049 5.090 -15.086 1.00 83.44 96 PHE A CA 1
ATOM 797 C C . PHE A 1 96 ? 5.198 3.821 -15.172 1.00 83.44 96 PHE A C 1
ATOM 799 O O . PHE A 1 96 ? 5.745 2.728 -15.092 1.00 83.44 96 PHE A O 1
ATOM 806 N N . ILE A 1 97 ? 3.889 3.920 -15.435 1.00 85.44 97 ILE A N 1
ATOM 807 C CA . ILE A 1 97 ? 3.044 2.723 -15.612 1.00 85.44 97 ILE A CA 1
ATOM 808 C C . ILE A 1 97 ? 3.603 1.827 -16.729 1.00 85.44 97 ILE A C 1
ATOM 810 O O . ILE A 1 97 ? 3.676 0.605 -16.598 1.00 85.44 97 ILE A O 1
ATOM 814 N N . HIS A 1 98 ? 4.015 2.428 -17.846 1.00 84.56 98 HIS A N 1
ATOM 815 C CA . HIS A 1 98 ? 4.466 1.694 -19.023 1.00 84.56 98 HIS A CA 1
ATOM 816 C C . HIS A 1 98 ? 5.819 0.997 -18.822 1.00 84.56 98 HIS A C 1
ATOM 818 O O . HIS A 1 98 ? 5.966 -0.172 -19.188 1.00 84.56 98 HIS A O 1
ATOM 824 N N . SER A 1 99 ? 6.798 1.711 -18.264 1.00 80.94 99 SER A N 1
ATOM 825 C CA . SER A 1 99 ? 8.215 1.313 -18.248 1.00 80.94 99 SER A CA 1
ATOM 826 C C . SER A 1 99 ? 8.782 1.091 -16.840 1.00 80.94 99 SER A C 1
ATOM 828 O O . SER A 1 99 ? 9.945 0.704 -16.698 1.00 80.94 99 SER A O 1
ATOM 830 N N . GLY A 1 100 ? 7.978 1.321 -15.801 1.00 83.38 100 GLY A N 1
ATOM 831 C CA . GLY A 1 100 ? 8.384 1.272 -14.402 1.00 83.38 100 GLY A CA 1
ATOM 832 C C . GLY A 1 100 ? 9.528 2.240 -14.135 1.00 83.38 100 GLY A C 1
ATOM 833 O O . GLY A 1 100 ? 9.637 3.307 -14.741 1.00 83.38 100 GLY A O 1
ATOM 834 N N . LEU A 1 101 ? 10.454 1.806 -13.290 1.00 81.12 101 LEU A N 1
ATOM 835 C CA . LEU A 1 101 ? 11.708 2.502 -13.012 1.00 81.12 101 LEU A CA 1
ATOM 836 C C . LEU A 1 101 ? 12.781 2.312 -14.098 1.00 81.12 101 LEU A C 1
ATOM 838 O O . LEU A 1 101 ? 13.908 2.772 -13.926 1.00 81.12 101 LEU A O 1
ATOM 842 N N . GLY A 1 102 ? 12.468 1.634 -15.210 1.00 79.00 102 GLY A N 1
ATOM 843 C CA . GLY A 1 102 ? 13.422 1.381 -16.293 1.00 79.00 102 GLY A CA 1
ATOM 844 C C . GLY A 1 102 ? 14.525 0.382 -15.924 1.00 79.00 102 GLY A C 1
ATOM 845 O O . GLY A 1 102 ? 15.607 0.402 -16.506 1.00 79.00 102 GLY A O 1
ATOM 846 N N . ARG A 1 103 ? 14.269 -0.504 -14.956 1.00 81.00 103 ARG A N 1
ATOM 847 C CA . ARG A 1 103 ? 15.247 -1.431 -14.361 1.00 81.00 103 ARG A CA 1
ATOM 848 C C . ARG A 1 103 ? 15.003 -2.898 -14.724 1.00 81.00 103 ARG A C 1
ATOM 850 O O . ARG A 1 103 ? 15.395 -3.797 -13.989 1.00 81.00 103 ARG A O 1
ATOM 857 N N . ALA A 1 104 ? 14.421 -3.160 -15.896 1.00 79.56 104 ALA A N 1
ATOM 858 C CA . ALA A 1 104 ? 14.163 -4.519 -16.394 1.00 79.56 104 ALA A CA 1
ATOM 859 C C . ALA A 1 104 ? 15.414 -5.421 -16.417 1.00 79.56 104 ALA A C 1
ATOM 861 O O . ALA A 1 104 ? 15.324 -6.612 -16.133 1.00 79.56 104 ALA A O 1
ATOM 862 N N . GLY A 1 105 ? 16.588 -4.854 -16.719 1.00 80.00 105 GLY A N 1
ATOM 863 C CA . GLY A 1 105 ? 17.865 -5.579 -16.724 1.00 80.00 105 GLY A CA 1
ATOM 864 C C . GLY A 1 105 ? 18.467 -5.849 -15.338 1.00 80.00 105 GLY A C 1
ATOM 865 O O . GLY A 1 105 ? 19.465 -6.556 -15.254 1.00 80.00 105 GLY A O 1
ATOM 866 N N . PHE A 1 106 ? 17.880 -5.301 -14.270 1.00 83.88 106 PHE A N 1
ATOM 867 C CA . PHE A 1 106 ? 18.385 -5.379 -12.892 1.00 83.88 106 PHE A CA 1
ATOM 868 C C . PHE A 1 106 ? 17.436 -6.137 -11.954 1.00 83.88 106 PHE A C 1
ATOM 870 O O . PHE A 1 106 ? 17.591 -6.077 -10.736 1.00 83.88 106 PHE A O 1
ATOM 877 N N . LEU A 1 107 ? 16.447 -6.846 -12.511 1.00 88.75 107 LEU A N 1
ATOM 878 C CA . LEU A 1 107 ? 15.531 -7.663 -11.723 1.00 88.75 107 LEU A CA 1
ATOM 879 C C . LEU A 1 107 ? 16.306 -8.680 -10.881 1.00 88.75 107 LEU A C 1
ATOM 881 O O . LEU A 1 107 ? 17.207 -9.367 -11.368 1.00 88.75 107 LEU A O 1
ATOM 885 N N . LEU A 1 108 ? 15.911 -8.798 -9.615 1.00 92.31 108 LEU A N 1
ATOM 886 C CA . LEU A 1 108 ? 16.474 -9.791 -8.710 1.00 92.31 108 LEU A CA 1
ATOM 887 C C . LEU A 1 108 ? 16.242 -11.209 -9.240 1.00 92.31 108 LEU A C 1
ATOM 889 O O . LEU A 1 108 ? 15.201 -11.522 -9.821 1.00 92.31 108 LEU A O 1
ATOM 893 N N . SER A 1 109 ? 17.211 -12.090 -8.993 1.00 93.69 109 SER A N 1
ATOM 894 C CA . SER A 1 109 ? 17.050 -13.514 -9.277 1.00 93.69 109 SER A CA 1
ATOM 895 C C . SER A 1 109 ? 15.994 -14.133 -8.359 1.00 93.69 109 SER A C 1
ATOM 897 O O . SER A 1 109 ? 15.818 -13.700 -7.218 1.00 93.69 109 SER A O 1
ATOM 899 N N . ASP A 1 110 ? 15.330 -15.197 -8.821 1.00 91.25 110 ASP A N 1
ATOM 900 C CA . ASP A 1 110 ? 14.319 -15.899 -8.017 1.00 91.25 110 ASP A CA 1
ATOM 901 C C . ASP A 1 110 ? 14.881 -16.387 -6.673 1.00 91.25 110 ASP A C 1
ATOM 903 O O . ASP A 1 110 ? 14.217 -16.262 -5.644 1.00 91.25 110 ASP A O 1
ATOM 907 N N . GLY A 1 111 ? 16.129 -16.870 -6.659 1.00 94.69 111 GLY A N 1
ATOM 908 C CA . GLY A 1 111 ? 16.806 -17.284 -5.428 1.00 94.69 111 GLY A CA 1
ATOM 909 C C . GLY A 1 111 ? 17.041 -16.125 -4.455 1.00 94.69 111 GLY A C 1
ATOM 910 O O . GLY A 1 111 ? 16.860 -16.291 -3.247 1.00 94.69 111 GLY A O 1
ATOM 911 N N . ARG A 1 112 ? 17.389 -14.929 -4.957 1.00 95.19 112 ARG A N 1
ATOM 912 C CA . ARG A 1 112 ? 17.564 -13.751 -4.097 1.00 95.19 112 ARG A CA 1
ATOM 913 C C . ARG A 1 112 ? 16.227 -13.232 -3.572 1.00 95.19 112 ARG A C 1
ATOM 915 O O . ARG A 1 112 ? 16.137 -12.952 -2.380 1.00 95.19 112 ARG A O 1
ATOM 922 N N . MET A 1 113 ? 15.195 -13.176 -4.416 1.00 94.38 113 MET A N 1
ATOM 923 C CA . MET A 1 113 ? 13.833 -12.820 -3.996 1.00 94.38 113 MET A CA 1
ATOM 924 C C . MET A 1 113 ? 13.331 -13.757 -2.893 1.00 94.38 113 MET A C 1
ATOM 926 O O . MET A 1 113 ? 12.848 -13.286 -1.870 1.00 94.38 113 MET A O 1
ATOM 930 N N . GLN A 1 114 ? 13.525 -15.070 -3.044 1.00 94.31 114 GLN A N 1
ATOM 931 C CA . GLN A 1 114 ? 13.126 -16.049 -2.030 1.00 94.31 114 GLN A CA 1
ATOM 932 C C . GLN A 1 114 ? 13.877 -15.861 -0.701 1.00 94.31 114 GLN A C 1
ATOM 934 O O . GLN A 1 114 ? 13.277 -15.954 0.369 1.00 94.31 114 GLN A O 1
ATOM 939 N N . SER A 1 115 ? 15.180 -15.571 -0.753 1.00 95.31 115 SER A N 1
ATOM 940 C CA . SER A 1 115 ? 15.978 -15.277 0.444 1.00 95.31 115 SER A CA 1
ATOM 941 C C . SER A 1 115 ? 15.485 -14.020 1.171 1.00 95.31 115 SER A C 1
ATOM 943 O O . SER A 1 115 ? 15.336 -14.045 2.393 1.00 95.31 115 SER A O 1
ATOM 945 N N . LEU A 1 116 ? 15.192 -12.942 0.438 1.00 95.88 116 LEU A N 1
ATOM 946 C CA . LEU A 1 116 ? 14.644 -11.711 1.015 1.00 95.88 116 LEU A CA 1
ATOM 947 C C . LEU A 1 116 ? 13.240 -11.929 1.590 1.00 95.88 116 LEU A C 1
ATOM 949 O O . LEU A 1 116 ? 12.951 -11.454 2.683 1.00 95.88 116 LEU A O 1
ATOM 953 N N . GLU A 1 117 ? 12.387 -12.682 0.894 1.00 94.56 117 GLU A N 1
ATOM 954 C CA . GLU A 1 117 ? 11.033 -13.032 1.337 1.00 94.56 117 GLU A CA 1
ATOM 955 C C . GLU A 1 117 ? 11.049 -13.773 2.682 1.00 94.56 117 GLU A C 1
ATOM 957 O O . GLU A 1 117 ? 10.299 -13.417 3.591 1.00 94.56 117 GLU A O 1
ATOM 962 N N . GLN A 1 118 ? 11.967 -14.729 2.865 1.00 94.38 118 GLN A N 1
ATOM 963 C CA . GLN A 1 118 ? 12.162 -15.414 4.150 1.00 94.38 118 GLN A CA 1
ATOM 964 C C . GLN A 1 118 ? 12.594 -14.455 5.269 1.00 94.38 118 GLN A C 1
ATOM 966 O O . GLN A 1 118 ? 12.081 -14.546 6.386 1.00 94.38 118 GLN A O 1
ATOM 971 N N . GLY A 1 119 ? 13.500 -13.516 4.976 1.00 95.12 119 GLY A N 1
ATOM 972 C CA . GLY A 1 119 ? 13.924 -12.485 5.929 1.00 95.12 119 GLY A CA 1
ATOM 973 C C . GLY A 1 119 ? 12.779 -11.546 6.328 1.00 95.12 119 GLY A C 1
ATOM 974 O O . GLY A 1 119 ? 12.556 -11.301 7.517 1.00 95.12 119 GLY A O 1
ATOM 975 N N . CYS A 1 120 ? 11.995 -11.086 5.348 1.00 94.81 120 CYS A N 1
ATOM 976 C CA . CYS A 1 120 ? 10.811 -10.250 5.565 1.00 94.81 120 CYS A CA 1
ATOM 977 C C . CYS A 1 120 ? 9.775 -10.979 6.432 1.00 94.81 120 CYS A C 1
ATOM 979 O O . CYS A 1 120 ? 9.284 -10.426 7.419 1.00 94.81 120 CYS A O 1
ATOM 981 N N . LEU A 1 121 ? 9.496 -12.250 6.116 1.00 94.44 121 LEU A N 1
ATOM 982 C CA . LEU A 1 121 ? 8.590 -13.096 6.887 1.00 94.44 121 LEU A CA 1
ATOM 983 C C . LEU A 1 121 ? 9.053 -13.236 8.340 1.00 94.44 121 LEU A C 1
ATOM 985 O O . LEU A 1 121 ? 8.260 -13.026 9.256 1.00 94.44 121 LEU A O 1
ATOM 989 N N . ALA A 1 122 ? 10.334 -13.539 8.567 1.00 94.81 122 ALA A N 1
ATOM 990 C CA . ALA A 1 122 ? 10.890 -13.662 9.912 1.00 94.81 122 ALA A CA 1
ATOM 991 C C . ALA A 1 122 ? 10.747 -12.360 10.718 1.00 94.81 122 ALA A C 1
ATOM 993 O O . ALA A 1 122 ? 10.392 -12.401 11.898 1.00 94.81 122 ALA A O 1
ATOM 994 N N . CYS A 1 123 ? 10.952 -11.200 10.087 1.00 94.06 123 CYS A N 1
ATOM 995 C CA . CYS A 1 123 ? 10.739 -9.904 10.729 1.00 94.06 123 CYS A CA 1
ATOM 996 C C . CYS A 1 123 ? 9.270 -9.734 11.147 1.00 94.06 123 CYS A C 1
ATOM 998 O O . CYS A 1 123 ? 8.987 -9.506 12.323 1.00 94.06 123 CYS A O 1
ATOM 1000 N N . VAL A 1 124 ? 8.327 -9.932 10.221 1.00 94.06 124 VAL A N 1
ATOM 1001 C CA . VAL A 1 124 ? 6.880 -9.763 10.463 1.00 94.06 124 VAL A CA 1
ATOM 1002 C C . VAL A 1 124 ? 6.337 -10.768 11.486 1.00 94.06 124 VAL A C 1
ATOM 1004 O O . VAL A 1 124 ? 5.417 -10.467 12.258 1.00 94.06 124 VAL A O 1
ATOM 1007 N N . MET A 1 125 ? 6.908 -11.972 11.550 1.00 92.56 125 MET A N 1
ATOM 1008 C CA . MET A 1 125 ? 6.506 -12.970 12.541 1.00 92.56 125 MET A CA 1
ATOM 1009 C C . MET A 1 125 ? 6.762 -12.509 13.979 1.00 92.56 125 MET A C 1
ATOM 1011 O O . MET A 1 125 ? 5.967 -12.848 14.853 1.00 92.56 125 MET A O 1
ATOM 1015 N N . ASN A 1 126 ? 7.758 -11.646 14.192 1.00 89.25 126 ASN A N 1
ATOM 1016 C CA . ASN A 1 126 ? 8.087 -11.040 15.485 1.00 89.25 126 ASN A CA 1
ATOM 1017 C C . ASN A 1 126 ? 7.328 -9.734 15.782 1.00 89.25 126 ASN A C 1
ATOM 1019 O O . ASN A 1 126 ? 7.651 -9.040 16.748 1.00 89.25 126 ASN A O 1
ATOM 1023 N N . ALA A 1 127 ? 6.356 -9.355 14.952 1.00 90.56 127 ALA A N 1
ATOM 1024 C CA . ALA A 1 127 ? 5.555 -8.166 15.201 1.00 90.56 127 ALA A CA 1
ATOM 1025 C C . ALA A 1 127 ? 4.552 -8.399 16.350 1.00 90.56 127 ALA A C 1
ATOM 1027 O O . ALA A 1 127 ? 4.001 -9.496 16.480 1.00 90.56 127 ALA A O 1
ATOM 1028 N N . ARG A 1 128 ? 4.293 -7.368 17.167 1.00 92.62 128 ARG A N 1
ATOM 1029 C CA . ARG A 1 128 ? 3.337 -7.431 18.297 1.00 92.62 128 ARG A CA 1
ATOM 1030 C C . ARG A 1 128 ? 1.910 -7.760 17.837 1.00 92.62 128 ARG A C 1
ATOM 1032 O O . ARG A 1 128 ? 1.588 -7.573 16.674 1.00 92.62 128 ARG A O 1
ATOM 1039 N N . GLY A 1 129 ? 1.019 -8.187 18.728 1.00 91.25 129 GLY A N 1
ATOM 1040 C CA . GLY A 1 129 ? -0.402 -8.334 18.377 1.00 91.25 129 GLY A CA 1
ATOM 1041 C C . GLY A 1 129 ? -1.049 -7.010 17.937 1.00 91.25 129 GLY A C 1
ATOM 1042 O O . GLY A 1 129 ? -0.591 -5.929 18.325 1.00 91.25 129 GLY A O 1
ATOM 1043 N N . VAL A 1 130 ? -2.110 -7.102 17.133 1.00 92.75 130 VAL A N 1
ATOM 1044 C CA . VAL A 1 130 ? -2.966 -5.958 16.782 1.00 92.75 130 VAL A CA 1
ATOM 1045 C C . VAL A 1 130 ? -3.688 -5.451 18.036 1.00 92.75 130 VAL A C 1
ATOM 1047 O O . VAL A 1 130 ? -4.147 -6.249 18.856 1.00 92.75 130 VAL A O 1
ATOM 1050 N N . ASP A 1 131 ? -3.795 -4.126 18.204 1.00 93.12 131 ASP A N 1
ATOM 1051 C CA . ASP A 1 131 ? -4.616 -3.554 19.280 1.00 93.12 131 ASP A CA 1
ATOM 1052 C C . ASP A 1 131 ? -6.095 -3.842 18.994 1.00 93.12 131 ASP A C 1
ATOM 1054 O O . ASP A 1 131 ? -6.618 -3.489 17.934 1.00 93.12 131 ASP A O 1
ATOM 1058 N N . SER A 1 132 ? -6.787 -4.451 19.957 1.00 92.81 132 SER A N 1
ATOM 1059 C CA . SER A 1 132 ? -8.204 -4.800 19.833 1.00 92.81 132 SER A CA 1
ATOM 1060 C C . SER A 1 132 ? -9.097 -3.605 19.484 1.00 92.81 132 SER A C 1
ATOM 1062 O O . SER A 1 132 ? -10.085 -3.774 18.775 1.00 92.81 132 SER A O 1
ATOM 1064 N N . LYS A 1 133 ? -8.744 -2.388 19.917 1.00 92.25 133 LYS A N 1
ATOM 1065 C CA . LYS A 1 133 ? -9.463 -1.154 19.572 1.00 92.25 133 LYS A CA 1
ATOM 1066 C C . LYS A 1 133 ? -9.281 -0.785 18.108 1.00 92.25 133 LYS A C 1
ATOM 1068 O O . LYS A 1 133 ? -10.253 -0.386 17.480 1.00 92.25 133 LYS A O 1
ATOM 1073 N N . LEU A 1 134 ? -8.080 -0.949 17.549 1.00 91.81 134 LEU A N 1
ATOM 1074 C CA . LEU A 1 134 ? -7.842 -0.707 16.124 1.00 91.81 134 LEU A CA 1
ATOM 1075 C C . LEU A 1 134 ? -8.581 -1.740 15.263 1.00 91.81 134 LEU A C 1
ATOM 1077 O O . LEU A 1 134 ? -9.221 -1.371 14.279 1.00 91.81 134 LEU A O 1
ATOM 1081 N N . ALA A 1 135 ? -8.574 -3.009 15.679 1.00 93.81 135 ALA A N 1
ATOM 1082 C CA . ALA A 1 135 ? -9.382 -4.046 15.040 1.00 93.81 135 ALA A CA 1
ATOM 1083 C C . ALA A 1 135 ? -10.885 -3.716 15.101 1.00 93.81 135 ALA A C 1
ATOM 1085 O O . ALA A 1 135 ? -11.587 -3.852 14.103 1.00 93.81 135 ALA A O 1
ATOM 1086 N N . ALA A 1 136 ? -11.382 -3.207 16.233 1.00 93.06 136 ALA A N 1
ATOM 1087 C CA . ALA A 1 136 ? -12.772 -2.773 16.358 1.00 93.06 136 ALA A CA 1
ATOM 1088 C C . ALA A 1 136 ? -13.101 -1.560 15.475 1.00 93.06 136 ALA A C 1
ATOM 1090 O O . ALA A 1 136 ? -14.159 -1.540 14.851 1.00 93.06 136 ALA A O 1
ATOM 1091 N N . VAL A 1 137 ? -12.200 -0.573 15.365 1.00 90.19 137 VAL A N 1
ATOM 1092 C CA . VAL A 1 137 ? -12.354 0.536 14.407 1.00 90.19 137 VAL A CA 1
ATOM 1093 C C . VAL A 1 137 ? -12.513 -0.017 12.995 1.00 90.19 137 VAL A C 1
ATOM 1095 O O . VAL A 1 137 ? -13.491 0.304 12.326 1.00 90.19 137 VAL A O 1
ATOM 1098 N N . SER A 1 138 ? -11.597 -0.887 12.571 1.00 90.19 138 SER A N 1
ATOM 1099 C CA . SER A 1 138 ? -11.630 -1.518 11.250 1.00 90.19 138 SER A CA 1
ATOM 1100 C C . SER A 1 138 ? -12.920 -2.311 11.018 1.00 90.19 138 SER A C 1
ATOM 1102 O O . SER A 1 138 ? -13.564 -2.148 9.985 1.00 90.19 138 SER A O 1
ATOM 1104 N N . ALA A 1 139 ? -13.379 -3.083 12.008 1.00 90.06 139 ALA A N 1
ATOM 1105 C CA . ALA A 1 139 ? -14.631 -3.832 11.929 1.00 90.06 139 ALA A CA 1
ATOM 1106 C C . ALA A 1 139 ? -15.864 -2.923 11.790 1.00 90.06 139 ALA A C 1
ATOM 1108 O O . ALA A 1 139 ? -16.782 -3.234 11.030 1.00 90.06 139 ALA A O 1
ATOM 1109 N N . VAL A 1 140 ? -15.908 -1.790 12.498 1.00 88.44 140 VAL A N 1
ATOM 1110 C CA . VAL A 1 140 ? -17.009 -0.826 12.361 1.00 88.44 140 VAL A CA 1
ATOM 1111 C C . VAL A 1 140 ? -16.959 -0.131 11.001 1.00 88.44 140 VAL A C 1
ATOM 1113 O O . VAL A 1 140 ? -18.003 -0.012 10.359 1.00 88.44 140 VAL A O 1
ATOM 1116 N N . VAL A 1 141 ? -15.769 0.272 10.541 1.00 83.31 141 VAL A N 1
ATOM 1117 C CA . VAL A 1 141 ? -15.568 0.861 9.207 1.00 83.31 141 VAL A CA 1
ATOM 1118 C C . VAL A 1 141 ? -16.030 -0.110 8.121 1.00 83.31 141 VAL A C 1
ATOM 1120 O O . VAL A 1 141 ? -16.806 0.285 7.257 1.00 83.31 141 VAL A O 1
ATOM 1123 N N . ALA A 1 142 ? -15.668 -1.389 8.221 1.00 82.25 142 ALA A N 1
ATOM 1124 C CA . ALA A 1 142 ? -16.107 -2.425 7.290 1.00 82.25 142 ALA A CA 1
ATOM 1125 C C . ALA A 1 142 ? -17.641 -2.593 7.252 1.00 82.25 142 ALA A C 1
ATOM 1127 O O . ALA A 1 142 ? -18.210 -2.883 6.204 1.00 82.25 142 ALA A O 1
ATOM 1128 N N . LYS A 1 143 ? -18.329 -2.417 8.392 1.00 84.12 143 LYS A N 1
ATOM 1129 C CA . LYS A 1 143 ? -19.788 -2.610 8.507 1.00 84.12 1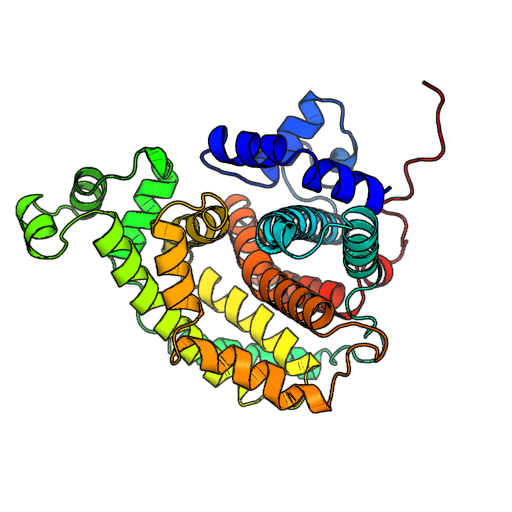43 LYS A CA 1
ATOM 1130 C C . LYS A 1 143 ? -20.609 -1.389 8.093 1.00 84.12 143 LYS A C 1
ATOM 1132 O O . LYS A 1 143 ? -21.706 -1.557 7.569 1.00 84.12 143 LYS A O 1
ATOM 1137 N N . LYS A 1 144 ? -20.146 -0.180 8.419 1.00 80.62 144 LYS A N 1
ATOM 1138 C CA . LYS A 1 144 ? -20.953 1.055 8.344 1.00 80.62 144 LYS A CA 1
ATOM 1139 C C . LYS A 1 144 ? -20.325 2.152 7.489 1.00 80.62 144 LYS A C 1
ATOM 1141 O O . LYS A 1 144 ? -20.914 3.212 7.312 1.00 80.62 144 LYS A O 1
ATOM 1146 N N . GLY A 1 145 ? -19.119 1.921 6.981 1.00 74.50 145 GLY A N 1
ATOM 1147 C CA . GLY A 1 145 ? -18.294 2.974 6.416 1.00 74.50 145 GLY A CA 1
ATOM 1148 C C . GLY A 1 145 ? -17.785 3.940 7.489 1.00 74.50 145 GLY A C 1
ATOM 1149 O O . GLY A 1 145 ? -18.225 3.964 8.641 1.00 74.50 145 GLY A O 1
ATOM 1150 N N . TYR A 1 146 ? -16.822 4.769 7.102 1.00 71.56 146 TYR A N 1
ATOM 1151 C CA . TYR A 1 146 ? -16.188 5.689 8.039 1.00 71.56 146 TYR A CA 1
ATOM 1152 C C . TYR A 1 146 ? -17.069 6.874 8.453 1.00 71.56 146 TYR A C 1
ATOM 1154 O O . TYR A 1 146 ? -16.979 7.341 9.590 1.00 71.56 146 TYR A O 1
ATOM 1162 N N . ALA A 1 147 ? -17.925 7.369 7.554 1.00 72.00 147 ALA A N 1
ATOM 1163 C CA . ALA A 1 147 ? -18.794 8.513 7.839 1.00 72.00 147 ALA A CA 1
ATOM 1164 C C . ALA A 1 147 ? -19.691 8.266 9.068 1.00 72.00 147 ALA A C 1
ATOM 1166 O O . ALA A 1 147 ? -19.992 9.192 9.817 1.00 72.00 147 ALA A O 1
ATOM 1167 N N . GLU A 1 148 ? -20.046 7.003 9.313 1.00 75.88 148 GLU A N 1
ATOM 1168 C CA . GLU A 1 148 ? -20.863 6.566 10.446 1.00 75.88 148 GLU A CA 1
ATOM 1169 C C . GLU A 1 148 ? -20.040 6.076 11.654 1.00 75.88 148 GLU A C 1
ATOM 1171 O O . GLU A 1 148 ? -20.602 5.633 12.662 1.00 75.88 148 GLU A O 1
ATOM 1176 N N . LEU A 1 149 ? -18.705 6.160 11.593 1.00 82.94 149 LEU A N 1
ATOM 1177 C CA . LEU A 1 149 ? -17.831 5.777 12.696 1.00 82.94 149 LEU A CA 1
ATOM 1178 C C . LEU A 1 149 ? -18.004 6.757 13.863 1.00 82.94 149 LEU A C 1
ATOM 1180 O O . LEU A 1 149 ? -17.747 7.960 13.745 1.00 82.94 149 LEU A O 1
ATOM 1184 N N . THR A 1 150 ? -18.393 6.226 15.021 1.00 87.69 150 THR A N 1
ATOM 1185 C CA . THR A 1 150 ? -18.578 6.974 16.274 1.00 87.69 150 THR A CA 1
ATOM 1186 C C . THR A 1 150 ? -17.917 6.253 17.444 1.00 87.69 150 THR A C 1
ATOM 1188 O O . THR A 1 150 ? -17.833 5.022 17.452 1.00 87.69 150 THR A O 1
ATOM 1191 N N . MET A 1 151 ? -17.519 7.001 18.477 1.00 88.56 151 MET A N 1
ATOM 1192 C CA . MET A 1 151 ? -17.011 6.420 19.731 1.00 88.56 151 MET A CA 1
ATOM 1193 C C . MET A 1 151 ? -17.980 5.381 20.314 1.00 88.56 151 MET A C 1
ATOM 1195 O O . MET A 1 151 ? -17.558 4.324 20.769 1.00 88.56 151 MET A O 1
ATOM 1199 N N . ASP A 1 152 ? -19.287 5.639 20.216 1.00 89.62 152 ASP A N 1
ATOM 1200 C CA . ASP A 1 152 ? -20.337 4.725 20.665 1.00 89.62 152 ASP A CA 1
ATOM 1201 C C . ASP A 1 152 ? -20.358 3.409 19.884 1.00 89.62 152 ASP A C 1
ATOM 1203 O O . ASP A 1 152 ? -20.487 2.340 20.480 1.00 89.62 152 ASP A O 1
ATOM 1207 N N . SER A 1 153 ? -20.224 3.470 18.556 1.00 90.81 153 SER A N 1
ATOM 1208 C CA . SER A 1 153 ? -20.178 2.265 17.723 1.00 90.81 153 SER A CA 1
ATOM 1209 C C . SER A 1 153 ? -18.942 1.406 17.998 1.00 90.81 153 SER A C 1
ATOM 1211 O O . SER A 1 153 ? -19.048 0.185 17.996 1.00 90.81 153 SER A O 1
ATOM 1213 N N . ILE A 1 154 ? -17.803 2.034 18.303 1.00 90.31 154 ILE A N 1
ATOM 1214 C CA . ILE A 1 154 ? -16.546 1.349 18.633 1.00 90.31 154 ILE A CA 1
ATOM 1215 C C . ILE A 1 154 ? -16.630 0.724 20.030 1.00 90.31 154 ILE A C 1
ATOM 1217 O O . ILE A 1 154 ? -16.273 -0.437 20.213 1.00 90.31 154 ILE A O 1
ATOM 1221 N N . ALA A 1 155 ? -17.167 1.457 21.010 1.00 90.12 155 ALA A N 1
ATOM 1222 C CA . ALA A 1 155 ? -17.410 0.932 22.350 1.00 90.12 155 ALA A CA 1
ATOM 1223 C C . ALA A 1 155 ? -18.366 -0.271 22.320 1.00 90.12 155 ALA A C 1
ATOM 1225 O O . ALA A 1 155 ? -18.112 -1.270 22.991 1.00 90.12 155 ALA A O 1
ATOM 1226 N N . ALA A 1 156 ? -19.423 -0.202 21.503 1.00 91.25 156 ALA A N 1
ATOM 1227 C CA . ALA A 1 156 ? -20.349 -1.310 21.298 1.00 91.25 156 ALA A CA 1
ATOM 1228 C C . ALA A 1 156 ? -19.668 -2.531 20.656 1.00 91.25 156 ALA A C 1
ATOM 1230 O O . ALA A 1 156 ? -19.882 -3.644 21.130 1.00 91.25 156 ALA A O 1
ATOM 1231 N N . GLU A 1 157 ? -18.822 -2.333 19.637 1.00 93.25 157 GLU A N 1
ATOM 1232 C CA . GLU A 1 157 ? -18.048 -3.415 19.004 1.00 93.25 157 GLU A CA 1
ATOM 1233 C C . GLU A 1 157 ? -17.114 -4.116 20.006 1.00 93.25 157 GLU A C 1
ATOM 1235 O O . GLU A 1 157 ? -16.938 -5.329 19.953 1.00 93.25 157 GLU A O 1
ATOM 1240 N N . LEU A 1 158 ? -16.564 -3.370 20.967 1.00 91.19 158 LEU A N 1
ATOM 1241 C CA . LEU A 1 158 ? -15.678 -3.894 22.011 1.00 91.19 158 LEU A CA 1
ATOM 1242 C C . LEU A 1 158 ? -16.404 -4.427 23.251 1.00 91.19 158 LEU A C 1
ATOM 1244 O O . LEU A 1 158 ? -15.750 -4.917 24.172 1.00 91.19 158 LEU A O 1
ATOM 1248 N N . GLY A 1 159 ? -17.731 -4.288 23.329 1.00 90.75 159 GLY A N 1
ATOM 1249 C CA . GLY A 1 159 ? -18.495 -4.613 24.537 1.00 90.75 159 GLY A CA 1
ATOM 1250 C C . GLY A 1 159 ? -18.135 -3.740 25.750 1.00 90.75 159 GLY A C 1
ATOM 1251 O O . GLY A 1 159 ? -18.285 -4.173 26.891 1.00 90.75 159 GLY A O 1
ATOM 1252 N N . MET A 1 160 ? -17.641 -2.520 25.524 1.00 87.69 160 MET A N 1
ATOM 1253 C CA . MET A 1 160 ? -17.220 -1.585 26.569 1.00 87.69 160 MET A CA 1
ATOM 1254 C C . MET A 1 160 ? -18.302 -0.544 26.878 1.00 87.69 160 MET A C 1
ATOM 1256 O O . MET A 1 160 ? -19.058 -0.108 26.009 1.00 87.69 160 MET A O 1
ATOM 1260 N N . ALA A 1 161 ? -18.348 -0.083 28.131 1.00 85.94 161 ALA A N 1
ATOM 1261 C CA . ALA A 1 161 ? -19.196 1.040 28.516 1.00 85.94 161 ALA A CA 1
ATOM 1262 C C . ALA A 1 161 ? -18.683 2.352 27.898 1.00 85.94 161 ALA A C 1
ATOM 1264 O O . ALA A 1 161 ? -17.479 2.617 27.891 1.00 85.94 161 ALA A O 1
ATOM 1265 N N . LYS A 1 162 ? -19.603 3.220 27.450 1.00 81.50 162 LYS A N 1
ATOM 1266 C CA . LYS A 1 162 ? -19.272 4.528 26.851 1.00 81.50 162 LYS A CA 1
ATOM 1267 C C . LYS A 1 162 ? -18.358 5.367 27.749 1.00 81.50 162 LYS A C 1
ATOM 1269 O O . LYS A 1 162 ? -17.382 5.942 27.278 1.00 81.50 162 LYS A O 1
ATOM 1274 N N . SER A 1 163 ? -18.640 5.394 29.053 1.00 82.00 163 SER A N 1
ATOM 1275 C CA . SER A 1 163 ? -17.864 6.161 30.036 1.00 82.00 163 SER A CA 1
ATOM 1276 C C . SER A 1 163 ? -16.386 5.764 30.086 1.00 82.00 163 SER A C 1
ATOM 1278 O O . SER A 1 163 ? -15.545 6.633 30.288 1.00 82.00 163 SER A O 1
ATOM 1280 N N . SER A 1 164 ? -16.056 4.490 29.846 1.00 80.44 164 SER A N 1
ATOM 1281 C CA . SER A 1 164 ? -14.673 3.996 29.819 1.00 80.44 164 SER A CA 1
ATOM 1282 C C . SER A 1 164 ? -13.892 4.472 28.592 1.00 80.44 164 SER A C 1
ATOM 1284 O O . SER A 1 164 ? -12.678 4.631 28.659 1.00 80.44 164 SER A O 1
ATOM 1286 N N . PHE A 1 165 ? -14.574 4.719 27.472 1.00 78.50 165 PHE A N 1
ATOM 1287 C CA . PHE A 1 165 ? -13.949 5.238 26.256 1.00 78.50 165 PHE A CA 1
ATOM 1288 C C . PHE A 1 165 ? -13.626 6.728 26.374 1.00 78.50 165 PHE A C 1
ATOM 1290 O O . PHE A 1 165 ? -12.499 7.146 26.108 1.00 78.50 165 PHE A O 1
ATOM 1297 N N . TYR A 1 166 ? -14.593 7.515 26.851 1.00 81.56 166 TYR A N 1
ATOM 1298 C CA . TYR A 1 166 ? -14.439 8.962 27.025 1.00 81.56 166 TYR A CA 1
ATOM 1299 C C . TYR A 1 166 ? -13.476 9.354 28.158 1.00 81.56 166 TYR A C 1
ATOM 1301 O O . TYR A 1 166 ? -13.030 10.497 28.205 1.00 81.56 166 TYR A O 1
ATOM 1309 N N . SER A 1 167 ? -13.117 8.432 29.061 1.00 84.56 167 SER A N 1
ATOM 1310 C CA . SER A 1 167 ? -12.060 8.676 30.054 1.00 84.56 167 SER A CA 1
ATOM 1311 C C . SER A 1 167 ? -10.640 8.552 29.493 1.00 84.56 167 SER A C 1
ATOM 1313 O O . SER A 1 167 ? -9.710 9.058 30.113 1.00 84.56 167 SER A O 1
ATOM 1315 N N . ILE A 1 168 ? -10.466 7.853 28.365 1.00 83.50 168 ILE A N 1
ATOM 1316 C CA . ILE A 1 168 ? -9.152 7.580 27.757 1.00 83.50 168 ILE A CA 1
ATOM 1317 C C . ILE A 1 168 ? -8.894 8.534 26.590 1.00 83.50 168 ILE A C 1
ATOM 1319 O O . ILE A 1 168 ? -7.794 9.062 26.466 1.00 83.50 168 ILE A O 1
ATOM 1323 N N . TYR A 1 169 ? -9.912 8.775 25.762 1.00 84.06 169 TYR A N 1
ATOM 1324 C CA . TYR A 1 169 ? -9.787 9.565 24.541 1.00 84.06 169 TYR A CA 1
ATOM 1325 C C . TYR A 1 169 ? -10.734 10.755 24.562 1.00 84.06 169 TYR A C 1
ATOM 1327 O O . TYR A 1 169 ? -11.903 10.631 24.937 1.00 84.06 169 TYR A O 1
ATOM 1335 N N . LYS A 1 170 ? -10.238 11.912 24.117 1.00 81.69 170 LYS A N 1
ATOM 1336 C CA . LYS A 1 170 ? -11.031 13.152 24.112 1.00 81.69 170 LYS A CA 1
ATOM 1337 C C . LYS A 1 170 ? -12.146 13.118 23.070 1.00 81.69 170 LYS A C 1
ATOM 1339 O O . LYS A 1 170 ? -13.236 13.632 23.308 1.00 81.69 170 LYS A O 1
ATOM 1344 N N . ASN A 1 171 ? -11.858 12.545 21.906 1.00 82.19 171 ASN A N 1
ATOM 1345 C CA . ASN A 1 171 ? -12.776 12.405 20.782 1.00 82.19 171 ASN A CA 1
ATOM 1346 C C . ASN A 1 171 ? -12.337 11.236 19.880 1.00 82.19 171 ASN A C 1
ATOM 1348 O O . ASN A 1 171 ? -11.360 10.542 20.171 1.00 82.19 171 ASN A O 1
ATOM 1352 N N . LYS A 1 172 ? -13.097 10.999 18.804 1.00 80.56 172 LYS A N 1
ATOM 1353 C CA . LYS A 1 172 ? -12.849 9.913 17.846 1.00 80.56 172 LYS A CA 1
ATOM 1354 C C . LYS A 1 172 ? -11.506 10.082 17.144 1.00 80.56 172 LYS A C 1
ATOM 1356 O O . LYS A 1 172 ? -10.782 9.110 16.964 1.00 80.56 172 LYS A O 1
ATOM 1361 N N . GLU A 1 173 ? -11.189 11.307 16.761 1.00 77.81 173 GLU A N 1
ATOM 1362 C CA . GLU A 1 173 ? -9.996 11.658 16.004 1.00 77.81 173 GLU A CA 1
ATOM 1363 C C . GLU A 1 173 ? -8.734 11.379 16.832 1.00 77.81 173 GLU A C 1
ATOM 1365 O O . GLU A 1 173 ? -7.830 10.699 16.362 1.00 77.81 173 GLU A O 1
ATOM 1370 N N . ASP A 1 174 ? -8.715 11.813 18.093 1.00 79.00 174 ASP A N 1
ATOM 1371 C CA . ASP A 1 174 ? -7.648 11.568 19.073 1.00 79.00 174 ASP A CA 1
ATOM 1372 C C . ASP A 1 174 ? -7.397 10.067 19.289 1.00 79.00 174 ASP A C 1
ATOM 1374 O O . ASP A 1 174 ? -6.255 9.608 19.276 1.00 79.00 174 ASP A O 1
ATOM 1378 N N . MET A 1 175 ? -8.471 9.280 19.405 1.00 84.44 175 MET A N 1
ATOM 1379 C CA . MET A 1 175 ? -8.376 7.826 19.521 1.00 84.44 175 MET A CA 1
ATOM 1380 C C . MET A 1 175 ? -7.758 7.186 18.278 1.00 84.44 175 MET A C 1
ATOM 1382 O O . MET A 1 175 ? -6.833 6.384 18.393 1.00 84.44 175 MET A O 1
ATOM 1386 N N . ILE A 1 176 ? -8.282 7.513 17.095 1.00 80.62 176 ILE A N 1
ATOM 1387 C CA . ILE A 1 176 ? -7.821 6.927 15.834 1.00 80.62 176 ILE A CA 1
ATOM 1388 C C . ILE A 1 176 ? -6.350 7.268 15.614 1.00 80.62 176 ILE A C 1
ATOM 1390 O O . ILE A 1 176 ? -5.558 6.368 15.364 1.00 80.62 176 ILE A O 1
ATOM 1394 N N . LEU A 1 177 ? -5.967 8.534 15.781 1.00 76.69 177 LEU A N 1
ATOM 1395 C CA . LEU A 1 177 ? -4.583 8.973 15.615 1.00 76.69 177 LEU A CA 1
ATOM 1396 C C . LEU A 1 177 ? -3.633 8.222 16.552 1.00 76.69 177 LEU A C 1
ATOM 1398 O O . LEU A 1 177 ? -2.652 7.656 16.081 1.00 76.69 177 LEU A O 1
ATOM 1402 N N . SER A 1 178 ? -3.967 8.112 17.840 1.00 81.69 178 SER A N 1
ATOM 1403 C CA . SER A 1 178 ? -3.140 7.384 18.811 1.00 81.69 178 SER A CA 1
ATOM 1404 C C . SER A 1 178 ? -2.978 5.896 18.465 1.00 81.69 178 SER A C 1
ATOM 1406 O O . SER A 1 178 ? -1.883 5.336 18.580 1.00 81.69 178 SER A O 1
ATOM 1408 N N . LEU A 1 179 ? -4.052 5.241 18.009 1.00 85.94 179 LEU A N 1
ATOM 1409 C CA . LEU A 1 179 ? -4.001 3.838 17.587 1.00 85.94 179 LEU A CA 1
ATOM 1410 C C . LEU A 1 179 ? -3.119 3.655 16.345 1.00 85.94 179 LEU A C 1
ATOM 1412 O O . LEU A 1 179 ? -2.368 2.681 16.256 1.00 85.94 179 LEU A O 1
ATOM 1416 N N . LEU A 1 180 ? -3.185 4.597 15.406 1.00 79.25 180 LEU A N 1
ATOM 1417 C CA . LEU A 1 180 ? -2.411 4.560 14.171 1.00 79.25 180 LEU A CA 1
ATOM 1418 C C . LEU A 1 180 ? -0.944 4.894 14.373 1.00 79.25 180 LEU A C 1
ATOM 1420 O O . LEU A 1 180 ? -0.105 4.217 13.793 1.00 79.25 180 LEU A O 1
ATOM 1424 N N . GLU A 1 181 ? -0.616 5.867 15.218 1.00 78.00 181 GLU A N 1
ATOM 1425 C CA . GLU A 1 181 ? 0.765 6.163 15.617 1.00 78.00 181 GLU A CA 1
ATOM 1426 C C . GLU A 1 181 ? 1.467 4.906 16.126 1.00 78.00 181 GLU A C 1
ATOM 1428 O O . GLU A 1 181 ? 2.544 4.539 15.652 1.00 78.00 181 GLU A O 1
ATOM 1433 N N . SER A 1 182 ? 0.813 4.192 17.046 1.00 83.56 182 SER A N 1
ATOM 1434 C CA . SER A 1 182 ? 1.345 2.948 17.593 1.00 83.56 182 SER A CA 1
ATOM 1435 C C . SER A 1 182 ? 1.538 1.882 16.511 1.00 83.56 182 SER A C 1
ATOM 1437 O O . SER A 1 182 ? 2.547 1.167 16.505 1.00 83.56 182 SER A O 1
ATOM 1439 N N . GLU A 1 183 ? 0.582 1.748 15.589 1.00 86.19 183 GLU A N 1
ATOM 1440 C CA . GLU A 1 183 ? 0.633 0.750 14.518 1.00 86.19 183 GLU A CA 1
ATOM 1441 C C . GLU A 1 183 ? 1.692 1.070 13.464 1.00 86.19 183 GLU A C 1
ATOM 1443 O O . GLU A 1 183 ? 2.489 0.199 13.117 1.00 86.19 183 GLU A O 1
ATOM 1448 N N . PHE A 1 184 ? 1.783 2.320 13.017 1.00 79.50 184 PHE A N 1
ATOM 1449 C CA . PHE A 1 184 ? 2.807 2.753 12.073 1.00 79.50 184 PHE A CA 1
ATOM 1450 C C . PHE A 1 184 ? 4.210 2.743 12.680 1.00 79.50 184 PHE A C 1
ATOM 1452 O O . PHE A 1 184 ? 5.179 2.544 11.947 1.00 79.50 184 PHE A O 1
ATOM 1459 N N . SER A 1 185 ? 4.344 2.927 13.996 1.00 80.38 185 SER A N 1
ATOM 1460 C CA . SER A 1 185 ? 5.638 2.826 14.681 1.00 80.38 185 SER A CA 1
ATOM 1461 C C . SER A 1 185 ? 6.130 1.378 14.667 1.00 80.38 185 SER A C 1
ATOM 1463 O O . SER A 1 185 ? 7.270 1.099 14.286 1.00 80.38 185 SER A O 1
ATOM 1465 N N . GLU A 1 186 ? 5.237 0.427 14.957 1.00 87.31 186 GLU A N 1
ATOM 1466 C CA . GLU A 1 186 ? 5.555 -0.996 14.841 1.00 87.31 186 GLU A CA 1
ATOM 1467 C C . GLU A 1 186 ? 5.869 -1.394 13.397 1.00 87.31 186 GLU A C 1
ATOM 1469 O O . GLU A 1 186 ? 6.875 -2.061 13.146 1.00 87.31 186 GLU A O 1
ATOM 1474 N N . PHE A 1 187 ? 5.048 -0.963 12.439 1.00 86.50 187 PHE A N 1
ATOM 1475 C CA . PHE A 1 187 ? 5.285 -1.233 11.027 1.00 86.50 187 PHE A CA 1
ATOM 1476 C C . PHE A 1 187 ? 6.637 -0.679 10.559 1.00 86.50 187 PHE A C 1
ATOM 1478 O O . PHE A 1 187 ? 7.428 -1.410 9.960 1.00 86.50 187 PHE A O 1
ATOM 1485 N N . GLY A 1 188 ? 6.953 0.574 10.903 1.00 80.94 188 GLY A N 1
ATOM 1486 C CA . GLY A 1 188 ? 8.234 1.208 10.593 1.00 80.94 188 GLY A CA 1
ATOM 1487 C C . GLY A 1 188 ? 9.422 0.454 11.193 1.00 80.94 188 GLY A C 1
ATOM 1488 O O . GLY A 1 188 ? 10.418 0.224 10.505 1.00 80.94 188 GLY A O 1
ATOM 1489 N N . ARG A 1 189 ? 9.299 -0.023 12.439 1.00 85.06 189 ARG A N 1
ATOM 1490 C CA . ARG A 1 189 ? 10.312 -0.867 13.091 1.00 85.06 189 ARG A CA 1
ATOM 1491 C C . ARG A 1 189 ? 10.529 -2.183 12.341 1.00 85.06 189 ARG A C 1
ATOM 1493 O O . ARG A 1 189 ? 11.675 -2.568 12.112 1.00 85.06 189 ARG A O 1
ATOM 1500 N N . ILE A 1 190 ? 9.453 -2.879 11.966 1.00 90.25 190 ILE A N 1
ATOM 1501 C CA . ILE A 1 190 ? 9.521 -4.135 11.203 1.00 90.25 190 ILE A CA 1
ATOM 1502 C C . ILE A 1 190 ? 10.158 -3.908 9.833 1.00 90.25 190 ILE A C 1
ATOM 1504 O O . ILE A 1 190 ? 11.042 -4.667 9.433 1.00 90.25 190 ILE A O 1
ATOM 1508 N N . LEU A 1 191 ? 9.766 -2.839 9.147 1.00 87.50 191 LEU A N 1
ATOM 1509 C CA . LEU A 1 191 ? 10.318 -2.490 7.849 1.00 87.50 191 LEU A CA 1
ATOM 1510 C C . LEU A 1 191 ? 11.813 -2.160 7.936 1.00 87.50 191 LEU A C 1
ATOM 1512 O O . LEU A 1 191 ? 12.606 -2.664 7.145 1.00 87.50 191 LEU A O 1
ATOM 1516 N N . ALA A 1 192 ? 12.225 -1.381 8.938 1.00 84.44 192 ALA A N 1
ATOM 1517 C CA . ALA A 1 192 ? 13.631 -1.070 9.171 1.00 84.44 192 ALA A CA 1
ATOM 1518 C C . ALA A 1 192 ? 14.473 -2.329 9.437 1.00 84.44 192 ALA A C 1
ATOM 1520 O O . ALA A 1 192 ? 15.627 -2.384 9.015 1.00 84.44 192 ALA A O 1
ATOM 1521 N N . LEU A 1 193 ? 13.914 -3.347 10.106 1.00 87.81 193 LEU A N 1
ATOM 1522 C CA . LEU A 1 193 ? 14.568 -4.648 10.280 1.00 87.81 193 LEU A CA 1
ATOM 1523 C C . LEU A 1 193 ? 14.705 -5.396 8.949 1.00 87.81 193 LEU A C 1
ATOM 1525 O O . LEU A 1 193 ? 15.808 -5.824 8.620 1.00 87.81 193 LEU A O 1
ATOM 1529 N N . ALA A 1 194 ? 13.626 -5.491 8.169 1.00 90.94 194 ALA A N 1
ATOM 1530 C CA . ALA A 1 194 ? 13.626 -6.179 6.876 1.00 90.94 194 ALA A CA 1
ATOM 1531 C C . ALA A 1 194 ? 14.589 -5.544 5.854 1.00 90.94 194 ALA A C 1
ATOM 1533 O O . ALA A 1 194 ? 15.141 -6.225 4.991 1.00 90.94 194 ALA A O 1
ATOM 1534 N N . LEU A 1 195 ? 14.835 -4.235 5.965 1.00 88.62 195 LEU A N 1
ATOM 1535 C CA . LEU A 1 195 ? 15.750 -3.498 5.092 1.00 88.62 195 LEU A CA 1
ATOM 1536 C C . LEU A 1 195 ? 17.238 -3.641 5.452 1.00 88.62 195 LEU A C 1
ATOM 1538 O O . LEU A 1 195 ? 18.088 -3.180 4.681 1.00 88.62 195 LEU A O 1
ATOM 1542 N N . ARG A 1 196 ? 17.582 -4.264 6.589 1.00 86.06 196 ARG A N 1
ATOM 1543 C CA . ARG A 1 196 ? 18.988 -4.477 6.989 1.00 86.06 196 ARG A CA 1
ATOM 1544 C C . ARG A 1 196 ? 19.728 -5.389 6.018 1.00 86.06 196 ARG A C 1
ATOM 1546 O O . ARG A 1 196 ? 20.870 -5.092 5.680 1.00 86.06 196 ARG A O 1
ATOM 1553 N N . ASP A 1 197 ? 19.051 -6.425 5.532 1.00 83.69 197 ASP A N 1
ATOM 1554 C CA . ASP A 1 197 ? 19.639 -7.450 4.662 1.00 83.69 197 ASP A CA 1
ATOM 1555 C C . ASP A 1 197 ? 19.580 -7.094 3.169 1.00 83.69 197 ASP A C 1
ATOM 1557 O O . ASP A 1 197 ? 20.129 -7.820 2.337 1.00 83.69 197 ASP A O 1
ATOM 1561 N N . ALA A 1 198 ? 18.915 -5.990 2.817 1.00 89.50 198 ALA A N 1
ATOM 1562 C CA . ALA A 1 198 ? 18.847 -5.476 1.454 1.00 89.50 198 ALA A CA 1
ATOM 1563 C C . ALA A 1 198 ? 20.099 -4.643 1.145 1.00 89.50 198 ALA A C 1
ATOM 1565 O O . ALA A 1 198 ? 20.325 -3.617 1.774 1.00 89.50 198 ALA A O 1
ATOM 1566 N N . ALA A 1 199 ? 20.929 -5.042 0.190 1.00 87.56 199 ALA A N 1
ATOM 1567 C CA . ALA A 1 199 ? 22.174 -4.353 -0.147 1.00 87.56 199 ALA A CA 1
ATOM 1568 C C . ALA A 1 199 ? 21.987 -3.250 -1.199 1.00 87.56 199 ALA A C 1
ATOM 1570 O O . ALA A 1 199 ? 22.711 -2.255 -1.178 1.00 87.56 199 ALA A O 1
ATOM 1571 N N . THR A 1 200 ? 21.025 -3.412 -2.108 1.00 86.44 200 THR A N 1
ATOM 1572 C CA . THR A 1 200 ? 20.803 -2.502 -3.241 1.00 86.44 200 THR A CA 1
ATOM 1573 C C . THR A 1 200 ? 19.434 -1.840 -3.171 1.00 86.44 200 THR A C 1
ATOM 1575 O O . THR A 1 200 ? 18.544 -2.292 -2.448 1.00 86.44 200 THR A O 1
ATOM 1578 N N . PHE A 1 201 ? 19.241 -0.787 -3.967 1.00 83.62 201 PHE A N 1
ATOM 1579 C CA . PHE A 1 201 ? 17.933 -0.162 -4.144 1.00 83.62 201 PHE A CA 1
ATOM 1580 C C . PHE A 1 201 ? 16.850 -1.172 -4.572 1.00 83.62 201 PHE A C 1
ATOM 1582 O O . PHE A 1 201 ? 15.771 -1.187 -3.986 1.00 83.62 201 PHE A O 1
ATOM 1589 N N . ASP A 1 202 ? 17.143 -2.064 -5.526 1.00 86.62 202 ASP A N 1
ATOM 1590 C CA . ASP A 1 202 ? 16.193 -3.082 -6.003 1.00 86.62 202 ASP A CA 1
ATOM 1591 C C . ASP A 1 202 ? 15.771 -4.047 -4.885 1.00 86.62 202 ASP A C 1
ATOM 1593 O O . ASP A 1 202 ? 14.596 -4.395 -4.765 1.00 86.62 202 ASP A O 1
ATOM 1597 N N . GLU A 1 203 ? 16.724 -4.446 -4.036 1.00 91.62 203 GLU A N 1
ATOM 1598 C CA . GLU A 1 203 ? 16.447 -5.271 -2.860 1.00 91.62 203 GLU A CA 1
ATOM 1599 C C . GLU A 1 203 ? 15.616 -4.518 -1.824 1.00 91.62 203 GLU A C 1
ATOM 1601 O O . GLU A 1 203 ? 14.727 -5.109 -1.220 1.00 91.62 203 GLU A O 1
ATOM 1606 N N . CYS A 1 204 ? 15.841 -3.213 -1.646 1.00 88.62 204 CYS A N 1
ATOM 1607 C CA . CYS A 1 204 ? 15.009 -2.401 -0.766 1.00 88.62 204 CYS A CA 1
ATOM 1608 C C . CYS A 1 204 ? 13.567 -2.308 -1.266 1.00 88.62 204 CYS A C 1
ATOM 1610 O O . CYS A 1 204 ? 12.656 -2.517 -0.470 1.00 88.62 204 CYS A O 1
ATOM 1612 N N . ILE A 1 205 ? 13.346 -2.045 -2.559 1.00 87.69 205 ILE A N 1
ATOM 1613 C CA . ILE A 1 205 ? 11.994 -2.002 -3.136 1.00 87.69 205 ILE A CA 1
ATOM 1614 C C . ILE A 1 205 ? 11.295 -3.349 -2.959 1.00 87.69 205 ILE A C 1
ATOM 1616 O O . ILE A 1 205 ? 10.171 -3.392 -2.458 1.00 87.69 205 ILE A O 1
ATOM 1620 N N . PHE A 1 206 ? 11.975 -4.453 -3.289 1.00 92.12 206 PHE A N 1
ATOM 1621 C CA . PHE A 1 206 ? 11.420 -5.788 -3.083 1.00 92.12 206 PHE A CA 1
ATOM 1622 C C . PHE A 1 206 ? 11.067 -6.035 -1.609 1.00 92.12 206 PHE A C 1
ATOM 1624 O O . PHE A 1 206 ? 9.950 -6.456 -1.310 1.00 92.12 206 PHE A O 1
ATOM 1631 N N . SER A 1 207 ? 11.980 -5.732 -0.680 1.00 93.00 207 SER A N 1
ATOM 1632 C CA . SER A 1 207 ? 11.746 -5.906 0.756 1.00 93.00 207 SER A CA 1
ATOM 1633 C C . SER A 1 207 ? 10.610 -5.030 1.284 1.00 93.00 207 SER A C 1
ATOM 1635 O O . SER A 1 207 ? 9.879 -5.492 2.157 1.00 93.00 207 SER A O 1
ATOM 1637 N N . ILE A 1 208 ? 10.410 -3.811 0.765 1.00 89.62 208 ILE A N 1
ATOM 1638 C CA . ILE A 1 208 ? 9.269 -2.956 1.141 1.00 89.62 208 ILE A CA 1
ATOM 1639 C C . ILE A 1 208 ? 7.961 -3.598 0.695 1.00 89.62 208 ILE A C 1
ATOM 1641 O O . ILE A 1 208 ? 7.097 -3.839 1.538 1.00 89.62 208 ILE A O 1
ATOM 1645 N N . VAL A 1 209 ? 7.825 -3.926 -0.592 1.00 91.00 209 VAL A N 1
ATOM 1646 C CA . VAL A 1 209 ? 6.602 -4.540 -1.140 1.00 91.00 209 VAL A CA 1
ATOM 1647 C C . VAL A 1 209 ? 6.287 -5.844 -0.404 1.00 91.00 209 VAL A C 1
ATOM 1649 O O . VAL A 1 209 ? 5.157 -6.069 0.033 1.00 91.00 209 VAL A O 1
ATOM 1652 N N . CYS A 1 210 ? 7.303 -6.686 -0.206 1.00 93.12 210 CYS A N 1
ATOM 1653 C CA . CYS A 1 210 ? 7.184 -7.969 0.475 1.00 93.12 210 CYS A CA 1
ATOM 1654 C C . CYS A 1 210 ? 6.772 -7.804 1.943 1.00 93.12 210 CYS A C 1
ATOM 1656 O O . CYS A 1 210 ? 5.767 -8.370 2.373 1.00 93.12 210 CYS A O 1
ATOM 1658 N N . THR A 1 211 ? 7.496 -6.983 2.707 1.00 92.56 211 THR A N 1
ATOM 1659 C CA . THR A 1 211 ? 7.210 -6.762 4.132 1.00 92.56 211 THR A CA 1
ATOM 1660 C C . THR A 1 211 ? 5.827 -6.167 4.329 1.00 92.56 211 THR A C 1
ATOM 1662 O O . THR A 1 211 ? 5.090 -6.645 5.184 1.00 92.56 211 THR A O 1
ATOM 1665 N N . THR A 1 212 ? 5.449 -5.178 3.520 1.00 89.62 212 THR A N 1
ATOM 1666 C CA . THR A 1 212 ? 4.122 -4.551 3.563 1.00 89.62 212 THR A CA 1
ATOM 1667 C C . THR A 1 212 ? 3.026 -5.580 3.312 1.00 89.62 212 THR A C 1
ATOM 1669 O O . THR A 1 212 ? 2.095 -5.700 4.108 1.00 89.62 212 THR A O 1
ATOM 1672 N N . THR A 1 213 ? 3.179 -6.390 2.262 1.00 90.19 213 THR A N 1
ATOM 1673 C CA . THR A 1 213 ? 2.204 -7.433 1.919 1.00 90.19 213 THR A CA 1
ATOM 1674 C C . THR A 1 213 ? 2.060 -8.453 3.047 1.00 90.19 213 THR A C 1
ATOM 1676 O O . THR A 1 213 ? 0.951 -8.727 3.498 1.00 90.19 213 THR A O 1
ATOM 1679 N N . ILE A 1 214 ? 3.168 -8.989 3.568 1.00 91.50 214 ILE A N 1
ATOM 1680 C CA . ILE A 1 214 ? 3.127 -9.986 4.648 1.00 91.50 214 ILE A CA 1
ATOM 1681 C C . ILE A 1 214 ? 2.556 -9.369 5.937 1.00 91.50 214 ILE A C 1
ATOM 1683 O O . ILE A 1 214 ? 1.774 -10.017 6.636 1.00 91.50 214 ILE A O 1
ATOM 1687 N N . TYR A 1 215 ? 2.924 -8.123 6.253 1.00 91.38 215 TYR A N 1
ATOM 1688 C CA . TYR A 1 215 ? 2.472 -7.414 7.451 1.00 91.38 215 TYR A CA 1
ATOM 1689 C C . TYR A 1 215 ? 0.956 -7.253 7.474 1.00 91.38 215 TYR A C 1
ATOM 1691 O O . TYR A 1 215 ? 0.310 -7.659 8.441 1.00 91.38 215 TYR A O 1
ATOM 1699 N N . PHE A 1 216 ? 0.388 -6.709 6.400 1.00 89.38 216 PHE A N 1
ATOM 1700 C CA . PHE A 1 216 ? -1.046 -6.463 6.314 1.00 89.38 216 PHE A CA 1
ATOM 1701 C C . PHE A 1 216 ? -1.854 -7.729 6.044 1.00 89.38 216 PHE A C 1
ATOM 1703 O O . PHE A 1 216 ? -2.986 -7.826 6.508 1.00 89.38 216 PHE A O 1
ATOM 1710 N N . PHE A 1 217 ? -1.269 -8.741 5.398 1.00 88.50 217 PHE A N 1
ATOM 1711 C CA . PHE A 1 217 ? -1.898 -10.055 5.309 1.00 88.50 217 PHE A CA 1
ATOM 1712 C C . PHE A 1 217 ? -2.074 -10.683 6.699 1.00 88.50 217 PHE A C 1
ATOM 1714 O O . PHE A 1 217 ? -3.171 -11.100 7.065 1.00 88.50 217 PHE A O 1
ATOM 1721 N N . LYS A 1 218 ? -1.007 -10.699 7.513 1.00 88.94 218 LYS A N 1
ATOM 1722 C CA . LYS A 1 218 ? -1.050 -11.225 8.888 1.00 88.94 218 LYS A CA 1
ATOM 1723 C C . LYS A 1 218 ? -2.027 -10.451 9.781 1.00 88.94 218 LYS A C 1
ATOM 1725 O O . LYS A 1 218 ? -2.502 -11.008 10.765 1.00 88.94 218 LYS A O 1
ATOM 1730 N N . ARG A 1 219 ? -2.292 -9.187 9.449 1.00 90.56 219 ARG A N 1
ATOM 1731 C CA . ARG A 1 219 ? -3.149 -8.262 10.199 1.00 90.56 219 ARG A CA 1
ATOM 1732 C C . ARG A 1 219 ? -4.382 -7.863 9.395 1.00 90.56 219 ARG A C 1
ATOM 1734 O O . ARG A 1 219 ? -4.774 -6.697 9.375 1.00 90.56 219 ARG A O 1
ATOM 1741 N N . SER A 1 220 ? -4.972 -8.820 8.684 1.00 88.62 220 SER A N 1
ATOM 1742 C CA . SER A 1 220 ? -6.123 -8.558 7.816 1.00 88.62 220 SER A CA 1
ATOM 1743 C C . SER A 1 220 ? -7.290 -7.861 8.533 1.00 88.62 220 SER A C 1
ATOM 1745 O O . SER A 1 220 ? -8.037 -7.107 7.913 1.00 88.62 220 SER A O 1
ATOM 1747 N N . GLU A 1 221 ? -7.405 -8.030 9.853 1.00 89.81 221 GLU A N 1
ATOM 1748 C CA . GLU A 1 221 ? -8.418 -7.399 10.692 1.00 89.81 221 GLU A CA 1
ATOM 1749 C C . GLU A 1 221 ? -8.338 -5.865 10.733 1.00 89.81 221 GLU A C 1
ATOM 1751 O O . GLU A 1 221 ? -9.346 -5.235 11.043 1.00 89.81 221 GLU A O 1
ATOM 1756 N N . ILE A 1 222 ? -7.199 -5.245 10.393 1.00 89.75 222 ILE A N 1
ATOM 1757 C CA . ILE A 1 222 ? -7.052 -3.774 10.343 1.00 89.75 222 ILE A CA 1
ATOM 1758 C C . ILE A 1 222 ? -7.092 -3.192 8.927 1.00 89.75 222 ILE A C 1
ATOM 1760 O O . ILE A 1 222 ? -7.006 -1.974 8.777 1.00 89.75 222 ILE A O 1
ATOM 1764 N N . LEU A 1 223 ? -7.234 -4.027 7.891 1.00 85.56 223 LEU A N 1
ATOM 1765 C CA . LEU A 1 223 ? -7.126 -3.588 6.497 1.00 85.56 223 LEU A CA 1
ATOM 1766 C C . LEU A 1 223 ? -8.108 -2.475 6.137 1.00 85.56 223 LEU A C 1
ATOM 1768 O O . LEU A 1 223 ? -7.706 -1.509 5.498 1.00 85.56 223 LEU A O 1
ATOM 1772 N N . GLU A 1 224 ? -9.368 -2.565 6.564 1.00 81.94 224 GLU A N 1
ATOM 1773 C CA . GLU A 1 224 ? -10.372 -1.551 6.218 1.00 81.94 224 GLU A CA 1
ATOM 1774 C C . GLU A 1 224 ? -10.103 -0.207 6.904 1.00 81.94 224 GLU A C 1
ATOM 1776 O O . GLU A 1 224 ? -10.276 0.843 6.284 1.00 81.94 224 GLU A O 1
ATOM 1781 N N . ALA A 1 225 ? -9.584 -0.215 8.137 1.00 82.06 225 ALA A N 1
ATOM 1782 C CA . ALA A 1 225 ? -9.098 1.012 8.768 1.00 82.06 225 ALA A CA 1
ATOM 1783 C C . ALA A 1 225 ? -7.887 1.598 8.020 1.00 82.06 225 ALA A C 1
ATOM 1785 O O . ALA A 1 225 ? -7.843 2.806 7.788 1.00 82.06 225 ALA A O 1
ATOM 1786 N N . CYS A 1 226 ? -6.926 0.759 7.615 1.00 79.62 226 CYS A N 1
ATOM 1787 C CA . CYS A 1 226 ? -5.717 1.182 6.902 1.00 79.62 226 CYS A CA 1
ATOM 1788 C C . CYS A 1 226 ? -6.009 1.756 5.509 1.00 79.62 226 CYS A C 1
ATOM 1790 O O . CYS A 1 226 ? -5.547 2.855 5.208 1.00 79.62 226 CYS A O 1
ATOM 1792 N N . LYS A 1 227 ? -6.830 1.070 4.704 1.00 75.88 227 LYS A N 1
ATOM 1793 C CA . LYS A 1 227 ? -7.304 1.567 3.401 1.00 75.88 227 LYS A CA 1
ATOM 1794 C C . LYS A 1 227 ? -7.992 2.914 3.554 1.00 75.88 227 LYS A C 1
ATOM 1796 O O . LYS A 1 227 ? -7.752 3.840 2.791 1.00 75.88 227 LYS A O 1
ATOM 1801 N N . TRP A 1 228 ? -8.859 3.040 4.554 1.00 74.38 228 TRP A N 1
ATOM 1802 C CA . TRP A 1 228 ? -9.584 4.281 4.768 1.00 74.38 228 TRP A CA 1
ATOM 1803 C C . TRP A 1 228 ? -8.639 5.474 5.010 1.00 74.38 228 TRP A C 1
ATOM 1805 O O . TRP A 1 228 ? -8.857 6.537 4.435 1.00 74.38 228 TRP A O 1
ATOM 1815 N N . ILE A 1 229 ? -7.568 5.300 5.790 1.00 67.94 229 ILE A N 1
ATOM 1816 C CA . ILE A 1 229 ? -6.569 6.357 6.047 1.00 67.94 229 ILE A CA 1
ATOM 1817 C C . ILE A 1 229 ? -5.866 6.785 4.767 1.00 67.94 229 ILE A C 1
ATOM 1819 O O . ILE A 1 229 ? -5.689 7.979 4.534 1.00 67.94 229 ILE A O 1
ATOM 1823 N N . GLU A 1 230 ? -5.478 5.816 3.942 1.00 66.88 230 GLU A N 1
ATOM 1824 C CA . GLU A 1 230 ? -4.887 6.070 2.631 1.00 66.88 230 GLU A CA 1
ATOM 1825 C C . GLU A 1 230 ? -5.815 6.943 1.772 1.00 66.88 230 GLU A C 1
ATOM 1827 O O . GLU A 1 230 ? -5.388 7.969 1.245 1.00 66.88 230 GLU A O 1
ATOM 1832 N N . PHE A 1 231 ? -7.119 6.650 1.780 1.00 62.56 231 PHE A N 1
ATOM 1833 C CA . PHE A 1 231 ? -8.134 7.425 1.066 1.00 62.56 231 PHE A CA 1
ATOM 1834 C C . PHE A 1 231 ? -8.490 8.791 1.681 1.00 62.56 231 PHE A C 1
ATOM 1836 O O . PHE A 1 231 ? -9.258 9.538 1.069 1.00 62.56 231 PHE A O 1
ATOM 1843 N N . GLN A 1 232 ? -8.008 9.146 2.875 1.00 57.38 232 GLN A N 1
ATOM 1844 C CA . GLN A 1 232 ? -8.369 10.400 3.568 1.00 57.38 232 GLN A CA 1
ATOM 1845 C C . GLN A 1 232 ? -7.356 11.520 3.439 1.00 57.38 232 GLN A C 1
ATOM 1847 O O . GLN A 1 232 ? -7.695 12.651 3.776 1.00 57.38 232 GLN A O 1
ATOM 1852 N N . ARG A 1 233 ? -6.18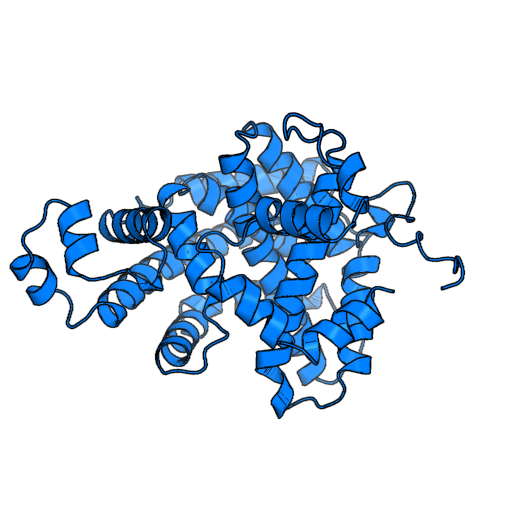6 11.245 2.860 1.00 54.19 233 ARG A N 1
ATOM 1853 C CA . ARG A 1 233 ? -5.135 12.223 2.518 1.00 54.19 233 ARG A CA 1
ATOM 1854 C C . ARG A 1 233 ? -5.565 13.315 1.509 1.00 54.19 233 ARG A C 1
ATOM 1856 O O . ARG A 1 233 ? -4.737 13.899 0.825 1.00 54.19 233 ARG A O 1
ATOM 1863 N N . VAL A 1 234 ? -6.868 13.526 1.324 1.00 45.44 234 VAL A N 1
ATOM 1864 C CA . VAL A 1 234 ? -7.478 14.289 0.224 1.00 45.44 234 VAL A CA 1
ATOM 1865 C C . VAL A 1 234 ? -8.440 15.360 0.734 1.00 45.44 234 VAL A C 1
ATOM 1867 O O . VAL A 1 234 ? -8.724 16.327 0.028 1.00 45.44 234 VAL A O 1
ATOM 1870 N N . ASP A 1 235 ? -8.928 15.229 1.965 1.00 41.09 235 ASP A N 1
ATOM 1871 C CA . ASP A 1 235 ? -9.792 16.236 2.559 1.00 41.09 235 ASP A CA 1
ATOM 1872 C C . ASP A 1 235 ? -8.888 17.068 3.464 1.00 41.09 235 ASP A C 1
ATOM 1874 O O . ASP A 1 235 ? -8.675 16.691 4.612 1.00 41.09 235 ASP A O 1
ATOM 1878 N N . GLY A 1 236 ? -8.332 18.167 2.935 1.00 42.41 236 GLY A N 1
ATOM 1879 C CA . GLY A 1 236 ? -7.400 19.095 3.606 1.00 42.41 236 GLY A CA 1
ATOM 1880 C C . GLY A 1 236 ? -7.943 19.812 4.857 1.00 42.41 236 GLY A C 1
ATOM 1881 O O . GLY A 1 236 ? -7.579 20.950 5.142 1.00 42.41 236 GLY A O 1
ATOM 1882 N N . ASN A 1 237 ? -8.842 19.166 5.592 1.00 40.50 237 ASN A N 1
ATOM 1883 C CA . ASN A 1 237 ? -9.248 19.489 6.942 1.00 40.50 237 ASN A CA 1
ATOM 1884 C C . ASN A 1 237 ? -8.286 18.845 7.955 1.00 40.50 237 ASN A C 1
ATOM 1886 O O . ASN A 1 237 ? -7.663 17.819 7.704 1.00 40.50 237 ASN A O 1
ATOM 1890 N N . ASP A 1 238 ? -8.229 19.455 9.135 1.00 42.09 238 ASP A N 1
ATOM 1891 C CA . ASP A 1 238 ? -7.323 19.270 10.285 1.00 42.09 238 ASP A CA 1
ATOM 1892 C C . ASP A 1 238 ? -6.795 17.844 10.611 1.00 42.09 238 ASP A C 1
ATOM 1894 O O . ASP A 1 238 ? -5.718 17.701 11.191 1.00 42.09 238 ASP A O 1
ATOM 1898 N N . GLY A 1 239 ? -7.505 16.774 10.229 1.00 45.62 239 GLY A N 1
ATOM 1899 C CA . GLY A 1 239 ? -7.046 15.384 10.377 1.00 45.62 239 GLY A CA 1
ATOM 1900 C C . GLY A 1 239 ? -5.881 15.002 9.452 1.00 45.62 239 GLY A C 1
ATOM 1901 O O . GLY A 1 239 ? -5.020 14.214 9.849 1.00 45.62 239 GLY A O 1
ATOM 1902 N N . ASP A 1 240 ? -5.809 15.609 8.265 1.00 51.06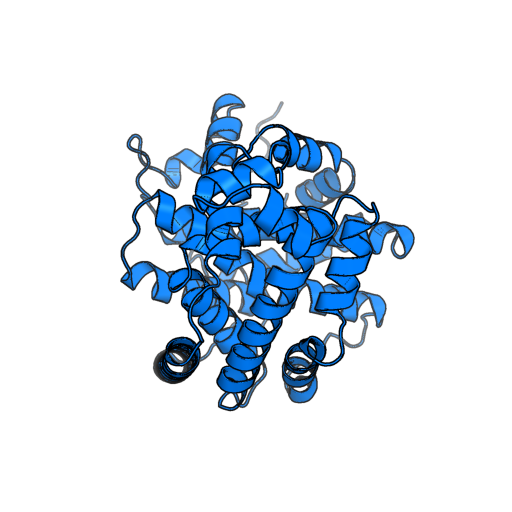 240 ASP A N 1
ATOM 1903 C CA . ASP A 1 240 ? -4.746 15.386 7.278 1.00 51.06 240 ASP A CA 1
ATOM 1904 C C . ASP A 1 240 ? -3.397 15.940 7.771 1.00 51.06 240 ASP A C 1
ATOM 1906 O O . ASP A 1 240 ? -2.358 15.288 7.665 1.00 51.06 240 ASP A O 1
ATOM 1910 N N . ASN A 1 241 ? -3.416 17.087 8.462 1.00 51.50 241 ASN A N 1
ATOM 1911 C CA . ASN A 1 241 ? -2.216 17.679 9.062 1.00 51.50 241 ASN A CA 1
ATOM 1912 C C . ASN A 1 241 ? -1.583 16.773 10.125 1.00 51.50 241 ASN A C 1
ATOM 1914 O O . ASN A 1 241 ? -0.360 16.646 10.158 1.00 51.50 241 ASN A O 1
ATOM 1918 N N . ARG A 1 242 ? -2.393 16.108 10.958 1.00 53.50 242 ARG A N 1
ATOM 1919 C CA . ARG A 1 242 ? -1.887 15.212 12.008 1.00 53.50 242 ARG A CA 1
ATOM 1920 C C . ARG A 1 242 ? -1.422 13.865 11.472 1.00 53.50 242 ARG A C 1
ATOM 1922 O O . ARG A 1 242 ? -0.357 13.408 11.863 1.00 53.50 242 ARG A O 1
ATOM 1929 N N . LEU A 1 243 ? -2.149 13.246 10.539 1.00 53.97 243 LEU A N 1
ATOM 1930 C CA . LEU A 1 243 ? -1.643 12.053 9.844 1.00 53.97 243 LEU A CA 1
ATOM 1931 C C . LEU A 1 243 ? -0.323 12.361 9.129 1.00 53.97 243 LEU A C 1
ATOM 1933 O O . LEU A 1 243 ? 0.615 11.568 9.194 1.00 53.97 243 LEU A O 1
ATOM 1937 N N . ARG A 1 244 ? -0.209 13.544 8.519 1.00 54.94 244 ARG A N 1
ATOM 1938 C CA . ARG A 1 244 ? 1.035 14.039 7.929 1.00 54.94 244 ARG A CA 1
ATOM 1939 C C . ARG A 1 244 ? 2.143 14.227 8.968 1.00 54.94 244 ARG A C 1
ATOM 1941 O O . ARG A 1 244 ? 3.272 13.837 8.693 1.00 54.94 244 ARG A O 1
ATOM 1948 N N . GLU A 1 245 ? 1.852 14.783 10.143 1.00 58.91 245 GLU A N 1
ATOM 1949 C CA . GLU A 1 245 ? 2.812 14.883 11.257 1.00 58.91 245 GLU A CA 1
ATOM 1950 C C . GLU A 1 245 ? 3.296 13.508 11.728 1.00 58.91 245 GLU A C 1
ATOM 1952 O O . GLU A 1 245 ? 4.487 13.343 11.977 1.00 58.91 245 GLU A O 1
ATOM 1957 N N . ILE A 1 246 ? 2.413 12.508 11.771 1.00 58.25 246 ILE A N 1
ATOM 1958 C CA . ILE A 1 246 ? 2.767 11.122 12.096 1.00 58.25 246 ILE A CA 1
ATOM 1959 C C . ILE A 1 246 ? 3.687 10.557 11.010 1.00 58.25 246 ILE A C 1
ATOM 1961 O O . ILE A 1 246 ? 4.809 10.158 11.297 1.00 58.25 246 ILE A O 1
ATOM 1965 N N . PHE A 1 247 ? 3.292 10.589 9.735 1.00 53.75 247 PHE A N 1
ATOM 1966 C CA . PHE A 1 247 ? 4.122 10.047 8.649 1.00 53.75 247 PHE A CA 1
ATOM 1967 C C . PHE A 1 247 ? 5.452 10.792 8.444 1.00 53.75 247 PHE A C 1
ATOM 1969 O O . PHE A 1 247 ? 6.406 10.203 7.930 1.00 53.75 247 PHE A O 1
ATOM 1976 N N . ASN A 1 248 ? 5.529 12.062 8.847 1.00 53.06 248 ASN A N 1
ATOM 1977 C CA . ASN A 1 248 ? 6.740 12.881 8.789 1.00 53.06 248 ASN A CA 1
ATOM 1978 C C . ASN A 1 248 ? 7.473 12.978 10.137 1.00 53.06 248 ASN A C 1
ATOM 1980 O O . ASN A 1 248 ? 8.460 13.711 10.237 1.00 53.06 248 ASN A O 1
ATOM 1984 N N . SER A 1 249 ? 7.031 12.251 11.167 1.00 55.16 249 SER A N 1
ATOM 1985 C CA . SER A 1 249 ? 7.692 12.263 12.470 1.00 55.16 249 SER A CA 1
ATOM 1986 C C . SER A 1 249 ? 9.069 11.584 12.372 1.00 55.16 249 SER A C 1
ATOM 1988 O O . SER A 1 249 ? 9.219 10.599 11.641 1.00 55.16 249 SER A O 1
ATOM 1990 N N . PRO A 1 250 ? 10.091 12.059 13.112 1.00 50.41 250 PRO A N 1
ATOM 1991 C CA . PRO A 1 250 ? 11.453 11.520 13.053 1.00 50.41 250 PRO A CA 1
ATOM 1992 C C . PRO A 1 250 ? 11.551 10.000 13.258 1.00 50.41 250 PRO A C 1
ATOM 1994 O O . PRO A 1 250 ? 12.455 9.365 12.718 1.00 50.41 250 PRO A O 1
ATOM 1997 N N . GLU A 1 251 ? 10.613 9.406 14.000 1.00 50.47 251 GLU A N 1
ATOM 1998 C CA . GLU A 1 251 ? 10.567 7.962 14.253 1.00 50.47 251 GLU A CA 1
ATOM 1999 C C . GLU A 1 251 ? 10.130 7.171 13.001 1.00 50.47 251 GLU A C 1
ATOM 2001 O O . GLU A 1 251 ? 10.679 6.103 12.707 1.00 50.47 251 GLU A O 1
ATOM 2006 N N . HIS A 1 252 ? 9.225 7.738 12.194 1.00 54.28 252 HIS A N 1
ATOM 2007 C CA . HIS A 1 252 ? 8.743 7.161 10.931 1.00 54.28 252 HIS A CA 1
ATOM 2008 C C . HIS A 1 252 ? 9.622 7.532 9.724 1.00 54.28 252 HIS A C 1
ATOM 2010 O O . HIS A 1 252 ? 9.624 6.833 8.714 1.00 54.28 252 HIS A O 1
ATOM 2016 N N . VAL A 1 253 ? 10.440 8.582 9.836 1.00 55.81 253 VAL A N 1
ATOM 2017 C CA . VAL A 1 253 ? 11.402 9.019 8.807 1.00 55.81 253 VAL A CA 1
ATOM 2018 C C . VAL A 1 253 ? 12.543 8.004 8.593 1.00 55.81 253 VAL A C 1
ATOM 2020 O O . VAL A 1 253 ? 13.199 8.019 7.547 1.00 55.81 253 VAL A O 1
ATOM 2023 N N . SER A 1 254 ? 12.744 7.063 9.521 1.00 56.47 254 SER A N 1
ATOM 2024 C CA . SER A 1 254 ? 13.840 6.085 9.480 1.00 56.47 254 SER A CA 1
ATOM 2025 C C . SER A 1 254 ? 13.844 5.194 8.229 1.00 56.47 254 SER A C 1
ATOM 2027 O O . SER A 1 254 ? 14.905 4.987 7.643 1.00 56.47 254 SER A O 1
ATOM 2029 N N . PHE A 1 255 ? 12.698 4.707 7.740 1.00 57.75 255 PHE A N 1
ATOM 2030 C CA . PHE A 1 255 ? 12.689 3.856 6.540 1.00 57.75 255 PHE A CA 1
ATOM 2031 C C . PHE A 1 255 ? 12.890 4.661 5.249 1.00 57.75 255 PHE A C 1
ATOM 2033 O O . PHE A 1 255 ? 13.598 4.191 4.360 1.00 57.75 255 PHE A O 1
ATOM 2040 N N . LYS A 1 256 ? 12.334 5.884 5.152 1.00 62.44 256 LYS A N 1
ATOM 2041 C CA . LYS A 1 256 ? 12.599 6.796 4.022 1.00 62.44 256 LYS A CA 1
ATOM 2042 C C . LYS A 1 256 ? 14.092 7.119 3.968 1.00 62.44 256 LYS A C 1
ATOM 2044 O O . LYS A 1 256 ? 14.703 7.038 2.907 1.00 62.44 256 LYS A O 1
ATOM 2049 N N . GLN A 1 257 ? 14.699 7.398 5.124 1.00 62.75 257 GLN A N 1
ATOM 2050 C CA . GLN A 1 257 ? 16.144 7.579 5.249 1.00 62.75 257 GLN A CA 1
ATOM 2051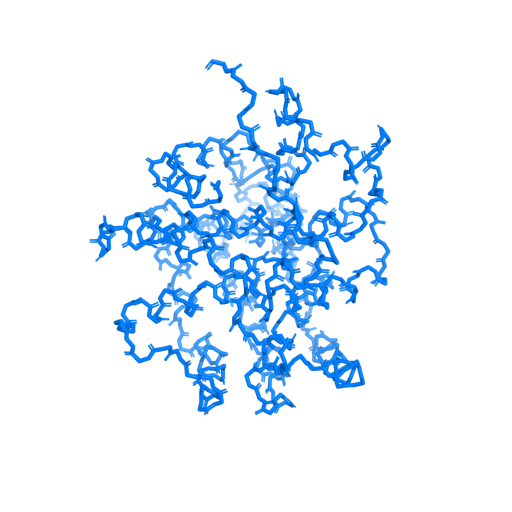 C C . GLN A 1 257 ? 16.921 6.326 4.842 1.00 62.75 257 GLN A C 1
ATOM 2053 O O . GLN A 1 257 ? 17.883 6.459 4.102 1.00 62.75 257 GLN A O 1
ATOM 2058 N N . ILE A 1 258 ? 16.517 5.118 5.254 1.00 63.88 258 ILE A N 1
ATOM 2059 C CA . ILE A 1 258 ? 17.199 3.869 4.865 1.00 63.88 258 ILE A CA 1
ATOM 2060 C C . ILE A 1 258 ? 17.099 3.622 3.354 1.00 63.88 258 ILE A C 1
ATOM 2062 O O . ILE A 1 258 ? 18.108 3.297 2.727 1.00 63.88 258 ILE A O 1
ATOM 2066 N N . LEU A 1 259 ? 15.913 3.796 2.761 1.00 64.00 259 LEU A N 1
ATOM 2067 C CA . LEU A 1 259 ? 15.695 3.621 1.325 1.00 64.00 259 LEU A CA 1
ATOM 2068 C C . LEU A 1 259 ? 16.549 4.608 0.521 1.00 64.00 259 LEU A C 1
ATOM 2070 O O . LEU A 1 259 ? 17.266 4.209 -0.396 1.00 64.00 259 LEU A O 1
ATOM 2074 N N . PHE A 1 260 ? 16.520 5.890 0.893 1.00 64.12 260 PHE A N 1
ATOM 2075 C CA . PHE A 1 260 ? 17.247 6.932 0.169 1.00 64.12 260 PHE A CA 1
ATOM 2076 C C . PHE A 1 260 ? 18.716 7.072 0.576 1.00 64.12 260 PHE A C 1
ATOM 2078 O O . PHE A 1 260 ? 19.477 7.672 -0.172 1.00 64.12 260 PHE A O 1
ATOM 2085 N N . ALA A 1 261 ? 19.171 6.483 1.682 1.00 60.03 261 ALA A N 1
ATOM 2086 C CA . ALA A 1 261 ? 20.600 6.357 1.982 1.00 60.03 261 ALA A CA 1
ATOM 2087 C C . ALA A 1 261 ? 21.290 5.371 1.029 1.00 60.03 261 ALA A C 1
ATOM 2089 O O . ALA A 1 261 ? 22.480 5.496 0.774 1.00 60.03 261 ALA A O 1
ATOM 2090 N N . LYS A 1 262 ? 20.543 4.416 0.459 1.00 65.06 262 LYS A N 1
ATOM 2091 C CA . LYS A 1 262 ? 21.048 3.473 -0.554 1.00 65.06 262 LYS A CA 1
ATOM 2092 C C . LYS A 1 262 ? 20.843 3.979 -1.989 1.00 65.06 262 LYS A C 1
ATOM 2094 O O . LYS A 1 262 ? 21.086 3.236 -2.946 1.00 65.06 262 LYS A O 1
ATOM 2099 N N . LYS A 1 263 ? 20.441 5.252 -2.147 1.00 56.00 263 LYS A N 1
ATOM 2100 C CA . LYS A 1 263 ? 20.237 5.910 -3.449 1.00 56.00 263 LYS A CA 1
ATOM 2101 C C . LYS A 1 263 ? 21.509 6.018 -4.280 1.00 56.00 263 LYS A C 1
ATOM 2103 O O . LYS A 1 263 ? 21.398 6.225 -5.472 1.00 56.00 263 LYS A O 1
ATOM 2108 N N . ASP A 1 264 ? 22.697 5.854 -3.703 1.00 51.34 264 ASP A N 1
ATOM 2109 C CA . ASP A 1 264 ? 23.946 5.879 -4.480 1.00 51.34 264 ASP A CA 1
ATOM 2110 C C . ASP A 1 264 ? 23.994 4.741 -5.533 1.00 51.34 264 ASP A C 1
ATOM 2112 O O . ASP A 1 264 ? 24.823 4.750 -6.435 1.00 51.34 264 ASP A O 1
ATOM 2116 N N . SER A 1 265 ? 23.060 3.778 -5.461 1.00 50.88 265 SER A N 1
ATOM 2117 C CA . SER A 1 265 ? 22.801 2.747 -6.482 1.00 50.88 265 SER A CA 1
ATOM 2118 C C . SER A 1 265 ? 21.654 3.073 -7.470 1.00 50.88 265 SER A C 1
ATOM 2120 O O . SER A 1 265 ? 21.345 2.267 -8.356 1.00 50.88 265 SER A O 1
ATOM 2122 N N . PHE A 1 266 ? 21.015 4.242 -7.333 1.00 55.34 266 PHE A N 1
ATOM 2123 C CA . PHE A 1 266 ? 19.884 4.729 -8.126 1.00 55.34 266 PHE A CA 1
ATOM 2124 C C . PHE A 1 266 ? 19.931 6.258 -8.320 1.00 55.34 266 PHE A C 1
ATOM 2126 O O . PHE A 1 266 ? 19.580 7.041 -7.436 1.00 55.34 266 PHE A O 1
ATOM 2133 N N . GLU A 1 267 ? 20.291 6.691 -9.525 1.00 57.94 267 GLU A N 1
ATOM 2134 C CA . GLU A 1 267 ? 20.257 8.103 -9.901 1.00 57.94 267 GLU A CA 1
ATOM 2135 C C . GLU A 1 267 ? 18.986 8.417 -10.692 1.00 57.94 267 GLU A C 1
ATOM 2137 O O . GLU A 1 267 ? 18.726 7.843 -11.752 1.00 57.94 267 GLU A O 1
ATOM 2142 N N . PHE A 1 268 ? 18.191 9.365 -10.188 1.00 60.56 268 PHE A N 1
ATOM 2143 C CA . PHE A 1 268 ? 17.189 10.018 -11.024 1.00 60.56 268 PHE A CA 1
ATOM 2144 C C . PHE A 1 268 ? 17.900 10.787 -12.146 1.00 60.56 268 PHE A C 1
ATOM 2146 O O . PHE A 1 268 ? 18.944 11.386 -11.880 1.00 60.56 268 PHE A O 1
ATOM 2153 N N . PRO A 1 269 ? 17.330 10.851 -13.363 1.00 54.97 269 PRO A N 1
ATOM 2154 C CA . PRO A 1 269 ? 17.927 11.608 -14.455 1.00 54.97 269 PRO A CA 1
ATOM 2155 C C . PRO A 1 269 ? 18.300 13.038 -14.036 1.00 54.97 269 PRO A C 1
ATOM 2157 O O . PRO A 1 269 ? 17.475 13.757 -13.467 1.00 54.97 269 PRO A O 1
ATOM 2160 N N . GLU A 1 270 ? 19.525 13.466 -14.353 1.00 54.56 270 GLU A N 1
ATOM 2161 C CA . GLU A 1 270 ? 20.073 14.764 -13.918 1.00 54.56 270 GLU A CA 1
ATOM 2162 C C . GLU A 1 270 ? 19.217 15.967 -14.345 1.00 54.56 270 GLU A C 1
ATOM 2164 O O . GLU A 1 270 ? 19.190 16.984 -13.658 1.00 54.56 270 GLU A O 1
ATOM 2169 N N . HIS A 1 271 ? 18.472 15.836 -15.448 1.00 54.91 271 HIS A N 1
ATOM 2170 C CA . HIS A 1 271 ? 17.619 16.888 -16.004 1.00 54.91 271 HIS A CA 1
ATOM 2171 C C . HIS A 1 271 ? 16.325 17.156 -15.210 1.00 54.91 271 HIS A C 1
ATOM 2173 O O . HIS A 1 271 ? 15.586 18.077 -15.558 1.00 54.91 271 HIS A O 1
ATOM 2179 N N . LEU A 1 272 ? 16.005 16.360 -14.184 1.00 52.00 272 LEU A N 1
ATOM 2180 C CA . LEU A 1 272 ? 14.837 16.589 -13.329 1.00 52.00 272 LEU A CA 1
ATOM 2181 C C . LEU A 1 272 ? 15.151 17.627 -12.239 1.00 52.00 272 LEU A C 1
ATOM 2183 O O . LEU A 1 272 ? 16.182 17.536 -11.569 1.00 52.00 272 LEU A O 1
ATOM 2187 N N . SER A 1 273 ? 14.238 18.580 -12.011 1.00 63.97 273 SER A N 1
ATOM 2188 C CA . SER A 1 273 ? 14.308 19.458 -10.830 1.00 63.97 273 SER A CA 1
ATOM 2189 C C . SER A 1 273 ? 14.136 18.651 -9.538 1.00 63.97 273 SER A C 1
ATOM 2191 O O . SER A 1 273 ? 13.594 17.545 -9.561 1.00 63.97 273 SER A O 1
ATOM 2193 N N . GLU A 1 274 ? 14.559 19.202 -8.397 1.00 64.75 274 GLU A N 1
ATOM 2194 C CA . GLU A 1 274 ? 14.429 18.498 -7.112 1.00 64.75 274 GLU A CA 1
ATOM 2195 C C . GLU A 1 274 ? 12.963 18.214 -6.753 1.00 64.75 274 GLU A C 1
ATOM 2197 O O . GLU A 1 274 ? 12.655 17.090 -6.376 1.00 64.75 274 GLU A O 1
ATOM 2202 N N . SER A 1 275 ? 12.043 19.149 -7.020 1.00 61.06 275 SER A N 1
ATOM 2203 C CA . SER A 1 275 ? 10.596 18.931 -6.856 1.00 61.06 275 SER A CA 1
ATOM 2204 C C . SER A 1 275 ? 10.064 17.747 -7.676 1.00 61.06 275 SER A C 1
ATOM 2206 O O . SER A 1 275 ? 9.235 16.972 -7.210 1.00 61.06 275 SER A O 1
ATOM 2208 N N . HIS A 1 276 ? 10.581 17.536 -8.891 1.00 60.75 276 HIS A N 1
ATOM 2209 C CA . HIS A 1 276 ? 10.209 16.380 -9.710 1.00 60.75 276 HIS A CA 1
ATOM 2210 C C . HIS A 1 276 ? 10.836 15.072 -9.212 1.00 60.75 276 HIS A C 1
ATOM 2212 O O . HIS A 1 276 ? 10.265 14.002 -9.420 1.00 60.75 276 HIS A O 1
ATOM 2218 N N . LYS A 1 277 ? 12.004 15.134 -8.566 1.00 67.69 277 LYS A N 1
ATOM 2219 C CA . LYS A 1 277 ? 12.611 13.967 -7.916 1.00 67.69 277 LYS A CA 1
ATOM 2220 C C . LYS A 1 277 ? 11.841 13.593 -6.656 1.00 67.69 277 LYS A C 1
ATOM 2222 O O . LYS A 1 277 ? 11.624 12.410 -6.439 1.00 67.69 277 LYS A O 1
ATOM 2227 N N . GLU A 1 278 ? 11.406 14.566 -5.860 1.00 65.19 278 GLU A N 1
ATOM 2228 C CA . GLU A 1 278 ? 10.532 14.344 -4.700 1.00 65.19 278 GLU A CA 1
ATOM 2229 C C . GLU A 1 278 ? 9.222 13.688 -5.116 1.00 65.19 278 GLU A C 1
ATOM 2231 O O . GLU A 1 278 ? 8.905 12.613 -4.618 1.00 65.19 278 GLU A O 1
ATOM 2236 N N . LEU A 1 279 ? 8.571 14.224 -6.149 1.00 63.31 279 LEU A N 1
ATOM 2237 C CA . LEU A 1 279 ? 7.388 13.611 -6.736 1.00 63.31 279 LEU A CA 1
ATOM 2238 C C . LEU A 1 279 ? 7.622 12.137 -7.100 1.00 63.31 279 LEU A C 1
ATOM 2240 O O . LEU A 1 279 ? 6.846 11.269 -6.720 1.00 63.31 279 LEU A O 1
ATOM 2244 N N . ALA A 1 280 ? 8.716 11.831 -7.801 1.00 65.44 280 ALA A N 1
ATOM 2245 C CA . ALA A 1 280 ? 9.035 10.462 -8.195 1.00 65.44 280 ALA A CA 1
ATOM 2246 C C . ALA A 1 280 ? 9.360 9.545 -6.999 1.00 65.44 280 ALA A C 1
ATOM 2248 O O . ALA A 1 280 ? 9.078 8.349 -7.052 1.00 65.44 280 ALA A O 1
ATOM 2249 N N . ARG A 1 281 ? 9.927 10.084 -5.911 1.00 72.44 281 ARG A N 1
ATOM 2250 C CA . ARG A 1 281 ? 10.113 9.353 -4.648 1.00 72.44 281 ARG A CA 1
ATOM 2251 C C . ARG A 1 281 ? 8.769 9.014 -4.010 1.00 72.44 281 ARG A C 1
ATOM 2253 O O . ARG A 1 281 ? 8.595 7.881 -3.565 1.00 72.44 281 ARG A O 1
ATOM 2260 N N . ASP A 1 282 ? 7.837 9.960 -3.994 1.00 68.25 282 ASP A N 1
ATOM 2261 C CA . ASP A 1 282 ? 6.508 9.748 -3.427 1.00 68.25 282 ASP A CA 1
ATOM 2262 C C . ASP A 1 282 ? 5.681 8.771 -4.258 1.00 68.25 282 ASP A C 1
ATOM 2264 O O . ASP A 1 282 ? 5.022 7.926 -3.662 1.00 68.25 282 ASP A O 1
ATOM 2268 N N . LEU A 1 283 ? 5.806 8.782 -5.595 1.00 68.25 283 LEU A N 1
ATOM 2269 C CA . LEU A 1 283 ? 5.213 7.751 -6.460 1.00 68.25 283 LEU A CA 1
ATOM 2270 C C . LEU A 1 283 ? 5.711 6.351 -6.067 1.00 68.25 283 LEU A C 1
ATOM 2272 O O . LEU A 1 283 ? 4.914 5.463 -5.805 1.00 68.25 283 LEU A O 1
ATOM 2276 N N . ILE A 1 284 ? 7.030 6.160 -5.947 1.00 71.12 284 ILE A N 1
ATOM 2277 C CA . ILE A 1 284 ? 7.623 4.855 -5.603 1.00 71.12 284 ILE A CA 1
ATOM 2278 C C . ILE A 1 284 ? 7.139 4.356 -4.240 1.00 71.12 284 ILE A C 1
ATOM 2280 O O . ILE A 1 284 ? 6.839 3.173 -4.079 1.00 71.12 284 ILE A O 1
ATOM 2284 N N . LEU A 1 285 ? 7.112 5.243 -3.244 1.00 70.81 285 LEU A N 1
ATOM 2285 C CA . LEU A 1 285 ? 6.670 4.890 -1.900 1.00 70.81 285 LEU A CA 1
ATOM 2286 C C . LEU A 1 285 ? 5.170 4.599 -1.879 1.00 70.81 285 LEU A C 1
ATOM 2288 O O . LEU A 1 285 ? 4.772 3.594 -1.302 1.00 70.81 285 LEU A O 1
ATOM 2292 N N . SER A 1 286 ? 4.364 5.443 -2.522 1.00 70.31 286 SER A N 1
ATOM 2293 C CA . SER A 1 286 ? 2.923 5.245 -2.670 1.00 70.31 286 SER A CA 1
ATOM 2294 C C . SER A 1 286 ? 2.633 3.873 -3.281 1.00 70.31 286 SER A C 1
ATOM 2296 O O . SER A 1 286 ? 1.990 3.059 -2.625 1.00 70.31 286 SER A O 1
ATOM 2298 N N . THR A 1 287 ? 3.232 3.528 -4.423 1.00 72.25 287 THR A N 1
ATOM 2299 C CA . THR A 1 287 ? 3.063 2.201 -5.023 1.00 72.25 287 THR A CA 1
ATOM 2300 C C . THR A 1 287 ? 3.503 1.078 -4.083 1.00 72.25 287 THR A C 1
ATOM 2302 O O . THR A 1 287 ? 2.813 0.075 -3.923 1.00 72.25 287 THR A O 1
ATOM 2305 N N . ALA A 1 288 ? 4.664 1.214 -3.435 1.00 71.81 288 ALA A N 1
ATOM 2306 C CA . ALA A 1 288 ? 5.213 0.149 -2.600 1.00 71.81 288 ALA A CA 1
ATOM 2307 C C . ALA A 1 288 ? 4.388 -0.122 -1.324 1.00 71.81 288 ALA A C 1
ATOM 2309 O O . ALA A 1 288 ? 4.521 -1.207 -0.750 1.00 71.81 288 ALA A O 1
ATOM 2310 N N . PHE A 1 289 ? 3.547 0.829 -0.895 1.00 72.56 289 PHE A N 1
ATOM 2311 C CA . PHE A 1 289 ? 2.680 0.701 0.280 1.00 72.56 289 PHE A CA 1
ATOM 2312 C C . PHE A 1 289 ? 1.195 0.507 -0.050 1.00 72.56 289 PHE A C 1
ATOM 2314 O O . PHE A 1 289 ? 0.562 -0.360 0.556 1.00 72.56 289 PHE A O 1
ATOM 2321 N N . GLY A 1 290 ? 0.660 1.263 -1.006 1.00 73.31 290 GLY A N 1
ATOM 2322 C CA . GLY A 1 290 ? -0.755 1.250 -1.374 1.00 73.31 290 GLY A CA 1
ATOM 2323 C C . GLY A 1 290 ? -1.162 0.046 -2.209 1.00 73.31 290 GLY A C 1
ATOM 2324 O O . GLY A 1 290 ? -2.213 -0.552 -1.962 1.00 73.31 290 GLY A O 1
ATOM 2325 N N . GLU A 1 291 ? -0.294 -0.414 -3.119 1.00 76.75 291 GLU A N 1
ATOM 2326 C CA . GLU A 1 291 ? -0.582 -1.614 -3.914 1.00 76.75 291 GLU A CA 1
ATOM 2327 C C . GLU A 1 291 ? -0.819 -2.843 -3.031 1.00 76.75 291 GLU A C 1
ATOM 2329 O O . GLU A 1 291 ? -1.877 -3.466 -3.161 1.00 76.75 291 GLU A O 1
ATOM 2334 N N . PRO A 1 292 ? 0.076 -3.199 -2.083 1.00 81.62 292 PRO A N 1
ATOM 2335 C CA . PRO A 1 292 ? -0.196 -4.293 -1.160 1.00 81.62 292 PRO A CA 1
ATOM 2336 C C . PRO A 1 292 ? -1.556 -4.193 -0.462 1.00 81.62 292 PRO A C 1
ATOM 2338 O O . PRO A 1 292 ? -2.266 -5.193 -0.400 1.00 81.62 292 PRO A O 1
ATOM 2341 N N . LEU A 1 293 ? -1.952 -3.017 0.037 1.00 79.12 293 LEU A N 1
ATOM 2342 C CA . LEU A 1 293 ? -3.224 -2.841 0.748 1.00 79.12 293 LEU A CA 1
ATOM 2343 C C . LEU A 1 293 ? -4.427 -3.123 -0.157 1.00 79.12 293 LEU A C 1
ATOM 2345 O O . LEU A 1 293 ? -5.313 -3.901 0.214 1.00 79.12 293 LEU A O 1
ATOM 2349 N N . MET A 1 294 ? -4.435 -2.549 -1.359 1.00 76.50 294 MET A N 1
ATOM 2350 C CA . MET A 1 294 ? -5.519 -2.721 -2.326 1.00 76.50 294 MET A CA 1
ATOM 2351 C C . MET A 1 294 ? -5.602 -4.159 -2.849 1.00 76.50 294 MET A C 1
ATOM 2353 O O . MET A 1 294 ? -6.692 -4.743 -2.899 1.00 76.50 294 MET A O 1
ATOM 2357 N N . PHE A 1 295 ? -4.456 -4.770 -3.163 1.00 78.19 295 PHE A N 1
ATOM 2358 C CA . PHE A 1 295 ? -4.386 -6.167 -3.586 1.00 78.19 295 PHE A CA 1
ATOM 2359 C C . PHE A 1 295 ? -4.846 -7.131 -2.495 1.00 78.19 295 PHE A C 1
ATOM 2361 O O . PHE A 1 295 ? -5.576 -8.076 -2.793 1.00 78.19 295 PHE A O 1
ATOM 2368 N N . LEU A 1 296 ? -4.434 -6.918 -1.243 1.00 81.00 296 LEU A N 1
ATOM 2369 C CA . LEU A 1 296 ? -4.817 -7.777 -0.124 1.00 81.00 296 LEU A CA 1
ATOM 2370 C C . LEU A 1 296 ? -6.311 -7.693 0.157 1.00 81.00 296 LEU A C 1
ATOM 2372 O O . LEU A 1 296 ? -6.959 -8.727 0.295 1.00 81.00 296 LEU A O 1
ATOM 2376 N N . ALA A 1 297 ? -6.864 -6.482 0.192 1.00 77.25 297 ALA A N 1
ATOM 2377 C CA . ALA A 1 297 ? -8.283 -6.270 0.437 1.00 77.25 297 ALA A CA 1
ATOM 2378 C C . ALA A 1 297 ? -9.152 -6.962 -0.617 1.00 77.25 297 ALA A C 1
ATOM 2380 O O . ALA A 1 297 ? -10.096 -7.683 -0.285 1.00 77.25 297 ALA A O 1
ATOM 2381 N N . HIS A 1 298 ? -8.791 -6.806 -1.892 1.00 76.19 298 HIS A N 1
ATOM 2382 C CA . HIS A 1 298 ? -9.473 -7.505 -2.972 1.00 76.19 298 HIS A CA 1
ATOM 2383 C C . HIS A 1 298 ? -9.239 -9.020 -2.891 1.00 76.19 298 HIS A C 1
ATOM 2385 O O . HIS A 1 298 ? -10.181 -9.800 -2.974 1.00 76.19 298 HIS A O 1
ATOM 2391 N N . GLY A 1 299 ? -8.003 -9.464 -2.663 1.00 75.94 299 GLY A N 1
ATOM 2392 C CA . GLY A 1 299 ? -7.683 -10.887 -2.621 1.00 75.94 299 GLY A CA 1
ATOM 2393 C C . GLY A 1 299 ? -8.380 -11.645 -1.492 1.00 75.94 299 GLY A C 1
ATOM 2394 O O . GLY A 1 299 ? -8.850 -12.758 -1.708 1.00 75.94 299 GLY A O 1
ATOM 2395 N N . ILE A 1 300 ? -8.512 -11.033 -0.314 1.00 76.31 300 ILE A N 1
ATOM 2396 C CA . ILE A 1 300 ? -9.260 -11.597 0.818 1.00 76.31 300 ILE A CA 1
ATOM 2397 C C . ILE A 1 300 ? -10.745 -11.713 0.478 1.00 76.31 300 ILE A C 1
ATOM 2399 O O . ILE A 1 300 ? -11.347 -12.757 0.723 1.00 76.31 300 ILE A O 1
ATOM 2403 N N . ARG A 1 301 ? -11.328 -10.680 -0.141 1.00 73.75 301 ARG A N 1
ATOM 2404 C CA . ARG A 1 301 ? -12.730 -10.696 -0.582 1.00 73.75 301 ARG A CA 1
ATOM 2405 C C . ARG A 1 301 ? -13.022 -11.842 -1.552 1.00 73.75 301 ARG A C 1
ATOM 2407 O O . ARG A 1 301 ? -14.080 -12.458 -1.463 1.00 73.75 301 ARG A O 1
ATOM 2414 N N . HIS A 1 302 ? -12.085 -12.131 -2.452 1.00 72.38 302 HIS A N 1
ATOM 2415 C CA . HIS A 1 302 ? -12.201 -13.201 -3.449 1.00 72.38 302 HIS A CA 1
ATOM 2416 C C . HIS A 1 302 ? -11.687 -14.563 -2.967 1.00 72.38 302 HIS A C 1
ATOM 2418 O O . HIS A 1 302 ? -11.705 -15.530 -3.727 1.00 72.38 302 HIS A O 1
ATOM 2424 N N . GLY A 1 303 ? -11.244 -14.666 -1.710 1.00 73.81 303 GLY A N 1
ATOM 2425 C CA . GLY A 1 303 ? -10.775 -15.921 -1.122 1.00 73.81 303 GLY A CA 1
ATOM 2426 C C . GLY A 1 303 ? -9.535 -16.492 -1.811 1.00 73.81 303 GLY A C 1
ATOM 2427 O O . GLY A 1 303 ? -9.416 -17.712 -1.946 1.00 73.81 303 GLY A O 1
ATOM 2428 N N . PHE A 1 304 ? -8.628 -15.636 -2.288 1.00 77.25 304 PHE A N 1
ATOM 2429 C CA . PHE A 1 304 ? -7.404 -16.101 -2.931 1.00 77.25 304 PHE A CA 1
ATOM 2430 C C . PHE A 1 304 ? -6.506 -16.872 -1.951 1.00 77.25 304 PHE A C 1
ATOM 2432 O O . PHE A 1 304 ? -6.410 -16.514 -0.775 1.00 77.25 304 PHE A O 1
ATOM 2439 N N . PRO A 1 305 ? -5.849 -17.949 -2.419 1.00 74.88 305 PRO A N 1
ATOM 2440 C CA . PRO A 1 305 ? -5.050 -18.809 -1.558 1.00 74.88 305 PRO A CA 1
ATOM 2441 C C . PRO A 1 305 ? -3.728 -18.134 -1.165 1.00 74.88 305 PRO A C 1
ATOM 2443 O O . PRO A 1 305 ? -3.281 -17.196 -1.821 1.00 74.88 305 PRO A O 1
ATOM 2446 N N . MET A 1 306 ? -3.064 -18.624 -0.115 1.00 69.38 306 MET A N 1
ATOM 2447 C CA . MET A 1 306 ? -1.860 -17.986 0.437 1.00 69.38 306 MET A CA 1
ATOM 2448 C C . MET A 1 306 ? -0.715 -17.862 -0.583 1.00 69.38 306 MET A C 1
ATOM 2450 O O . MET A 1 306 ? 0.032 -16.883 -0.601 1.00 69.38 306 MET A O 1
ATOM 2454 N N . GLU A 1 307 ? -0.592 -18.842 -1.475 1.00 72.62 307 GLU A N 1
ATOM 2455 C CA . GLU A 1 307 ? 0.412 -18.880 -2.539 1.00 72.62 307 GLU A CA 1
ATOM 2456 C C . GLU A 1 307 ? 0.267 -17.693 -3.506 1.00 72.62 307 GLU A C 1
ATOM 2458 O O . GLU A 1 307 ? 1.249 -17.242 -4.100 1.00 72.62 307 GLU A O 1
ATOM 2463 N N . PHE A 1 308 ? -0.942 -17.135 -3.612 1.00 74.62 308 PHE A N 1
ATOM 2464 C CA . PHE A 1 308 ? -1.246 -15.963 -4.425 1.00 74.62 308 PHE A CA 1
ATOM 2465 C C . PHE A 1 308 ? -0.501 -14.710 -3.945 1.00 74.62 308 PHE A C 1
ATOM 2467 O O . PHE A 1 308 ? -0.146 -13.859 -4.754 1.00 74.62 308 PHE A O 1
ATOM 2474 N N . TYR A 1 309 ? -0.193 -14.593 -2.651 1.00 78.25 309 TYR A N 1
ATOM 2475 C CA . TYR A 1 309 ? 0.459 -13.392 -2.122 1.00 78.25 309 TYR A CA 1
ATOM 2476 C C . TYR A 1 309 ? 1.942 -13.308 -2.4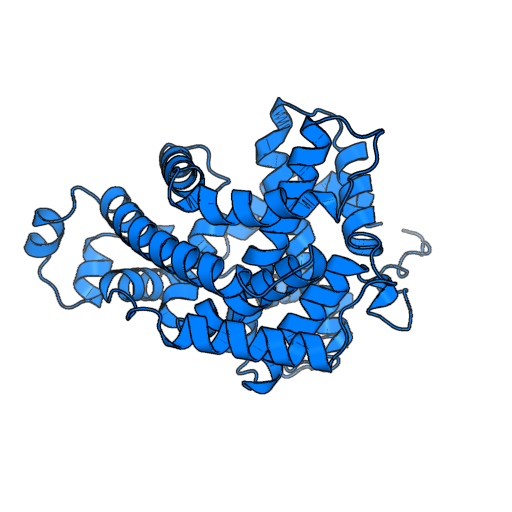92 1.00 78.25 309 TYR A C 1
ATOM 2478 O O . TYR A 1 309 ? 2.427 -12.219 -2.796 1.00 78.25 309 TYR A O 1
ATOM 2486 N N . SER A 1 310 ? 2.652 -14.440 -2.567 1.00 82.06 310 SER A N 1
ATOM 2487 C CA . SER A 1 310 ? 4.026 -14.459 -3.099 1.00 82.06 310 SER A CA 1
ATOM 2488 C C . SER A 1 310 ? 4.042 -14.111 -4.595 1.00 82.06 310 SER A C 1
ATOM 2490 O O . SER A 1 310 ? 4.908 -13.364 -5.060 1.00 82.06 310 SER A O 1
ATOM 2492 N N . GLU A 1 311 ?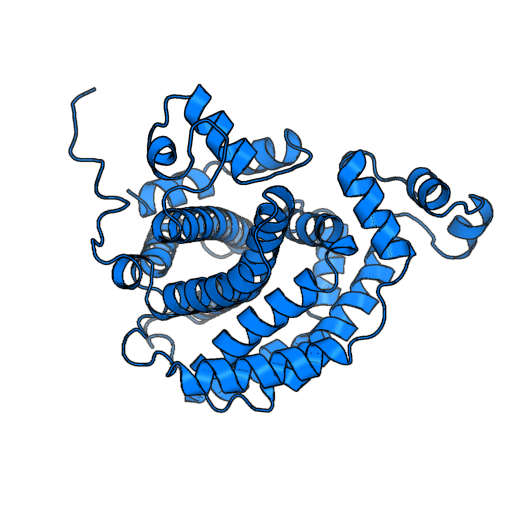 3.040 -14.582 -5.354 1.00 85.19 311 GLU A N 1
ATOM 2493 C CA . GLU A 1 311 ? 2.850 -14.194 -6.760 1.00 85.19 311 GLU A CA 1
ATOM 2494 C C . GLU A 1 311 ? 2.618 -12.680 -6.902 1.00 85.19 311 GLU A C 1
ATOM 2496 O O . GLU A 1 311 ? 3.269 -12.051 -7.741 1.00 85.19 311 GLU A O 1
ATOM 2501 N N . ILE A 1 312 ? 1.755 -12.088 -6.065 1.00 84.44 312 ILE A N 1
ATOM 2502 C CA . ILE A 1 312 ? 1.475 -10.643 -6.057 1.00 84.44 312 ILE A CA 1
ATOM 2503 C C . ILE A 1 312 ? 2.739 -9.838 -5.755 1.00 84.44 312 ILE A C 1
ATOM 2505 O O . ILE A 1 312 ? 3.056 -8.927 -6.514 1.00 84.44 312 ILE A O 1
ATOM 2509 N N . VAL A 1 313 ? 3.485 -10.171 -4.693 1.00 89.25 313 VAL A N 1
ATOM 2510 C CA . VAL A 1 313 ? 4.712 -9.440 -4.319 1.00 89.25 313 VAL A CA 1
ATOM 2511 C C . VAL A 1 313 ? 5.676 -9.375 -5.501 1.00 89.25 313 VAL A C 1
ATOM 2513 O O . VAL A 1 313 ? 6.197 -8.311 -5.837 1.00 89.25 313 VAL A O 1
ATOM 2516 N N . ARG A 1 314 ? 5.877 -10.508 -6.182 1.00 90.25 314 ARG A N 1
ATOM 2517 C CA . ARG A 1 314 ? 6.747 -10.585 -7.362 1.00 90.25 314 ARG A CA 1
ATOM 2518 C C . ARG A 1 314 ? 6.171 -9.823 -8.553 1.00 90.25 314 ARG A C 1
ATOM 2520 O O . ARG A 1 314 ? 6.946 -9.254 -9.318 1.00 90.25 314 ARG A O 1
ATOM 2527 N N . ALA A 1 315 ? 4.852 -9.824 -8.739 1.00 88.38 315 ALA A N 1
ATOM 2528 C CA . ALA A 1 315 ? 4.189 -9.085 -9.809 1.00 88.38 315 ALA A CA 1
ATOM 2529 C C . ALA A 1 315 ? 4.312 -7.568 -9.608 1.00 88.38 315 ALA A C 1
ATOM 2531 O O . ALA A 1 315 ? 4.789 -6.892 -10.517 1.00 88.38 315 ALA A O 1
ATOM 2532 N N . ILE A 1 316 ? 3.969 -7.062 -8.417 1.00 88.56 316 ILE A N 1
ATOM 2533 C CA . ILE A 1 316 ? 4.110 -5.647 -8.041 1.00 88.56 316 ILE A CA 1
ATOM 2534 C C . ILE A 1 316 ? 5.565 -5.220 -8.202 1.00 88.56 316 ILE A C 1
ATOM 2536 O O . ILE A 1 316 ? 5.835 -4.248 -8.897 1.00 88.56 316 ILE A O 1
ATOM 2540 N N . TYR A 1 317 ? 6.516 -5.981 -7.646 1.00 90.69 317 TYR A N 1
ATOM 2541 C CA . TYR A 1 317 ? 7.940 -5.682 -7.795 1.00 90.69 317 TYR A CA 1
ATOM 2542 C C . TYR A 1 317 ? 8.356 -5.600 -9.269 1.00 90.69 317 TYR A C 1
ATOM 2544 O O . TYR A 1 317 ? 8.954 -4.614 -9.684 1.00 90.69 317 TYR A O 1
ATOM 2552 N N . LYS A 1 318 ? 8.013 -6.595 -10.097 1.00 89.81 318 LYS A N 1
ATOM 2553 C CA . LYS A 1 318 ? 8.368 -6.573 -11.524 1.00 89.81 318 LYS A CA 1
ATOM 2554 C C . LYS A 1 318 ? 7.750 -5.371 -12.241 1.00 89.81 318 LYS A C 1
ATOM 2556 O O . LYS A 1 318 ? 8.466 -4.677 -12.952 1.00 89.81 318 LYS A O 1
ATOM 2561 N N . MET A 1 319 ? 6.467 -5.081 -12.033 1.00 89.56 319 MET A N 1
ATOM 2562 C CA . MET A 1 319 ? 5.811 -3.929 -12.666 1.00 89.56 319 MET A CA 1
ATOM 2563 C C . MET A 1 319 ? 6.381 -2.591 -12.176 1.00 89.56 319 MET A C 1
ATOM 2565 O O . MET A 1 319 ? 6.597 -1.701 -12.990 1.00 89.56 319 MET A O 1
ATOM 2569 N N . LEU A 1 320 ? 6.747 -2.476 -10.900 1.00 87.31 320 LEU A N 1
ATOM 2570 C CA . LEU A 1 320 ? 7.490 -1.331 -10.370 1.00 87.31 320 LEU A CA 1
ATOM 2571 C C . LEU A 1 320 ? 8.838 -1.147 -11.071 1.00 87.31 320 LEU A C 1
ATOM 2573 O O . LEU A 1 320 ? 9.176 -0.055 -11.524 1.00 87.31 320 LEU A O 1
ATOM 2577 N N . MET A 1 321 ? 9.625 -2.216 -11.188 1.00 86.19 321 MET A N 1
ATOM 2578 C CA . MET A 1 321 ? 10.972 -2.114 -11.745 1.00 86.19 321 MET A CA 1
ATOM 2579 C C . MET A 1 321 ? 10.969 -1.898 -13.259 1.00 86.19 321 MET A C 1
ATOM 2581 O O . MET A 1 321 ? 11.845 -1.203 -13.771 1.00 86.19 321 MET A O 1
ATOM 2585 N N . SER A 1 322 ? 10.030 -2.502 -13.987 1.00 85.81 322 SER A N 1
ATOM 2586 C CA . SER A 1 322 ? 10.107 -2.610 -15.448 1.00 85.81 322 SER A CA 1
ATOM 2587 C C . SER A 1 322 ? 8.819 -2.270 -16.200 1.00 85.81 322 SER A C 1
ATOM 2589 O O . SER A 1 322 ? 8.792 -2.355 -17.432 1.00 85.81 322 SER A O 1
ATOM 2591 N N . GLY A 1 323 ? 7.764 -1.876 -15.495 1.00 86.06 323 GLY A N 1
ATOM 2592 C CA . GLY A 1 323 ? 6.489 -1.458 -16.067 1.00 86.06 323 GLY A CA 1
ATOM 2593 C C . GLY A 1 323 ? 5.630 -2.606 -16.581 1.00 86.06 323 GLY A C 1
ATOM 2594 O O . GLY A 1 323 ? 6.053 -3.762 -16.675 1.00 86.06 323 GLY A O 1
ATOM 2595 N N . VAL A 1 324 ? 4.397 -2.280 -16.962 1.00 86.56 324 VAL A N 1
ATOM 2596 C CA . VAL A 1 324 ? 3.405 -3.272 -17.411 1.00 86.56 324 VAL A CA 1
ATOM 2597 C C . VAL A 1 324 ? 3.772 -3.952 -18.736 1.00 86.56 324 VAL A C 1
ATOM 2599 O O . VAL A 1 324 ? 3.353 -5.084 -18.993 1.00 86.56 324 VAL A O 1
ATOM 2602 N N . VAL A 1 325 ? 4.571 -3.294 -19.583 1.00 75.06 325 VAL A N 1
ATOM 2603 C CA . VAL A 1 325 ? 4.924 -3.809 -20.919 1.00 75.06 325 VAL A CA 1
ATOM 2604 C C . VAL A 1 325 ? 5.925 -4.948 -20.859 1.00 75.06 325 VAL A C 1
ATOM 2606 O O . VAL A 1 325 ? 5.832 -5.888 -21.636 1.00 75.06 325 VAL A O 1
ATOM 2609 N N . SER A 1 326 ? 6.868 -4.897 -19.926 1.00 71.81 326 SER A N 1
ATOM 2610 C CA . SER A 1 326 ? 7.810 -6.001 -19.721 1.00 71.81 326 SER A CA 1
ATOM 2611 C C . SER A 1 326 ? 7.177 -7.166 -18.953 1.00 71.81 326 SER A C 1
ATOM 2613 O O . SER A 1 326 ? 7.612 -8.308 -19.094 1.00 71.81 326 SER A O 1
ATOM 2615 N N . TYR A 1 327 ? 6.145 -6.885 -18.152 1.00 71.94 327 TYR A N 1
ATOM 2616 C CA . TYR A 1 327 ? 5.415 -7.891 -17.388 1.00 71.94 327 TYR A CA 1
ATOM 2617 C C . TYR A 1 327 ? 4.467 -8.714 -18.269 1.00 71.94 327 TYR A C 1
ATOM 2619 O O . TYR A 1 327 ? 4.352 -9.931 -18.113 1.00 71.94 327 TYR A O 1
ATOM 2627 N N . THR A 1 328 ? 3.805 -8.064 -19.226 1.00 67.88 328 THR A N 1
ATOM 2628 C CA . THR A 1 328 ? 2.884 -8.725 -20.152 1.00 67.88 328 THR A CA 1
ATOM 2629 C C . THR A 1 328 ? 3.595 -9.062 -21.456 1.00 67.88 328 THR A C 1
ATOM 2631 O O . THR A 1 328 ? 4.027 -8.174 -22.177 1.00 67.88 328 THR A O 1
ATOM 2634 N N . LYS A 1 329 ? 3.709 -10.358 -21.787 1.00 53.47 329 LYS A N 1
ATOM 2635 C CA . LYS A 1 329 ? 4.399 -10.847 -23.003 1.00 53.47 329 LYS A CA 1
ATOM 2636 C C . LYS A 1 329 ? 3.941 -10.183 -24.316 1.00 53.47 329 LYS A C 1
ATOM 2638 O O . LYS A 1 329 ? 4.686 -10.242 -25.287 1.00 53.47 329 LYS A O 1
ATOM 2643 N N . ASP A 1 330 ? 2.770 -9.545 -24.329 1.00 44.81 330 ASP A N 1
ATOM 2644 C CA . ASP A 1 330 ? 2.155 -8.960 -25.521 1.00 44.81 330 ASP A CA 1
ATOM 2645 C C . ASP A 1 330 ? 2.100 -7.422 -25.544 1.00 44.81 330 ASP A C 1
ATOM 2647 O O . ASP A 1 330 ? 1.636 -6.876 -26.540 1.00 44.81 330 ASP A O 1
ATOM 2651 N N . GLY A 1 331 ? 2.533 -6.699 -24.498 1.00 41.47 331 GLY A N 1
ATOM 2652 C CA . GLY A 1 331 ? 2.669 -5.225 -24.496 1.00 41.47 331 GLY A CA 1
ATOM 2653 C C . GLY A 1 331 ? 1.428 -4.383 -24.871 1.00 41.47 331 GLY A C 1
ATOM 2654 O O . GLY A 1 331 ? 1.510 -3.158 -24.920 1.00 41.47 331 GLY A O 1
ATOM 2655 N N . ASN A 1 332 ? 0.272 -5.002 -25.131 1.00 42.28 332 ASN A N 1
ATOM 2656 C CA . ASN A 1 332 ? -0.841 -4.412 -25.886 1.00 42.28 332 ASN A CA 1
ATOM 2657 C C . ASN A 1 332 ? -2.130 -4.236 -25.078 1.00 42.28 332 ASN A C 1
ATOM 2659 O O . ASN A 1 332 ? -3.205 -4.108 -25.665 1.00 42.28 332 ASN A O 1
ATOM 2663 N N . ILE A 1 333 ? -2.052 -4.163 -23.747 1.00 45.81 333 ILE A N 1
ATOM 2664 C CA . ILE A 1 333 ? -3.242 -3.968 -22.897 1.00 45.81 333 ILE A CA 1
ATOM 2665 C C . ILE A 1 333 ? -3.978 -2.656 -23.233 1.00 45.81 333 ILE A C 1
ATOM 2667 O O . ILE A 1 333 ? -5.202 -2.599 -23.167 1.00 45.81 333 ILE A O 1
ATOM 2671 N N . PHE A 1 334 ? -3.258 -1.629 -23.697 1.00 42.25 334 PHE A N 1
ATOM 2672 C CA . PHE A 1 334 ? -3.821 -0.312 -24.032 1.00 42.25 334 PHE A CA 1
ATOM 2673 C C . PHE A 1 334 ? -3.940 -0.030 -25.538 1.00 42.25 334 PHE A C 1
ATOM 2675 O O . PHE A 1 334 ? -4.171 1.114 -25.930 1.00 42.25 334 PHE A O 1
ATOM 2682 N N . SER A 1 335 ? -3.774 -1.044 -26.395 1.00 37.12 335 SER A N 1
ATOM 2683 C CA . SER A 1 335 ? -3.829 -0.876 -27.860 1.00 37.12 335 SER A CA 1
ATOM 2684 C C . SER A 1 335 ? -5.251 -0.835 -28.444 1.00 37.12 335 SER A C 1
ATOM 2686 O O . SER A 1 335 ? -5.421 -0.546 -29.631 1.00 37.12 335 SER A O 1
ATOM 2688 N N . TYR A 1 336 ? -6.289 -1.035 -27.625 1.00 33.78 336 TYR A N 1
ATOM 2689 C CA . TYR A 1 336 ? -7.678 -0.847 -28.046 1.00 33.78 336 TYR A CA 1
ATOM 2690 C C . TYR A 1 336 ? -8.021 0.642 -28.122 1.00 33.78 336 TYR A C 1
ATOM 2692 O O . TYR A 1 336 ? -8.487 1.265 -27.173 1.00 33.78 336 TYR A O 1
ATOM 2700 N N . GLY A 1 337 ? -7.728 1.215 -29.285 1.00 31.03 337 GLY A N 1
ATOM 2701 C CA . GLY A 1 337 ? -8.032 2.602 -29.603 1.00 31.03 337 GLY A CA 1
ATOM 2702 C C . GLY A 1 337 ? -7.515 3.051 -30.965 1.00 31.03 337 GLY A C 1
ATOM 2703 O O . GLY A 1 337 ? -7.157 4.217 -31.121 1.00 31.03 337 GLY A O 1
ATOM 2704 N N . LYS A 1 338 ? -7.462 2.165 -31.971 1.00 27.58 338 LYS A N 1
ATOM 2705 C CA . LYS A 1 338 ? -7.629 2.661 -33.341 1.00 27.58 338 LYS A CA 1
ATOM 2706 C C . LYS A 1 338 ? -9.101 3.026 -33.473 1.00 27.58 338 LYS A C 1
ATOM 2708 O O . LYS A 1 338 ? -9.945 2.151 -33.345 1.00 27.58 338 LYS A O 1
ATOM 2713 N N . LYS A 1 339 ? -9.346 4.326 -33.655 1.00 34.75 339 LYS A N 1
ATOM 2714 C CA . LYS A 1 339 ? -10.621 4.950 -34.021 1.00 34.75 339 LYS A CA 1
ATOM 2715 C C . LYS A 1 339 ? -11.508 3.985 -34.816 1.00 34.75 339 LYS A C 1
ATOM 2717 O O . LYS A 1 339 ? -11.261 3.784 -36.002 1.00 34.75 339 LYS A O 1
ATOM 2722 N N . GLU A 1 340 ? -12.529 3.438 -34.174 1.00 27.61 340 GLU A N 1
ATOM 2723 C CA . GLU A 1 340 ? -13.806 3.295 -34.858 1.00 27.61 340 GLU A CA 1
ATOM 2724 C C . GLU A 1 340 ? -14.541 4.610 -34.621 1.00 27.61 340 GLU A C 1
ATOM 2726 O O . GLU A 1 340 ? -14.592 5.125 -33.503 1.00 27.61 340 GLU A O 1
ATOM 2731 N N . GLU A 1 341 ? -14.933 5.216 -35.732 1.00 28.53 341 GLU A N 1
ATOM 2732 C CA . GLU A 1 341 ? -15.577 6.514 -35.827 1.00 28.53 341 GLU A CA 1
ATOM 2733 C C . GLU A 1 341 ? -16.817 6.572 -34.924 1.00 28.53 341 GLU A C 1
ATOM 2735 O O . GLU A 1 341 ? -17.704 5.725 -35.024 1.00 28.53 341 GLU A O 1
ATOM 2740 N N . PHE A 1 342 ? -16.868 7.593 -34.068 1.00 29.23 342 PHE A N 1
ATOM 2741 C CA . PHE A 1 342 ? -18.103 8.172 -33.547 1.00 29.23 342 PHE A CA 1
ATOM 2742 C C . PHE A 1 342 ? -18.114 9.654 -33.900 1.00 29.23 342 PHE A C 1
ATOM 2744 O O . PHE A 1 342 ? -17.061 10.307 -33.688 1.00 29.23 342 PHE A O 1
#